Protein AF-A0A2W6DBP8-F1 (afdb_monomer_lite)

Secondary structure (DSSP, 8-state):
---PPPP-----SS-----SSSHHHHHHHHHHHHHHHHH-SEEEEEEETTEEEEEEEEEEE-TTS-EEEEEEE-HHHHTT-HHHHHHHHHHHGGGT-SEEEEEEETTPPPSSTT-EEE-SS--HHHHHHHHHHHHHHHHGGGS-HHHHHHHHHHHHT--S---GGG---HHHHHHHHHHHTT----

Foldseek 3Di:
DDDDDDDDDDDDDDDPPDPDPPLVLVLLVLLQVLLCQQFNQKDAQDAQPVHRVDTQGMWHQHPVRAIETEEEAACVVCPVVLVVVVVNQVSVVVVVHPYYEYAAEPPDDDPDPRYWYFYHPDHSLLSNLLNLLSCCVPPVVVHDPSSNVSSLVSLLPDQDDDPLVRTPDPNSSVSSVCSNVVHDDD

pLDDT: mean 81.53, std 19.95, range [30.09, 98.44]

Sequence (186 aa):
MLRRGRYVASCSEGFCRGQNAHGTSGLERGIFDILNFVLGGGAHDVPLPRDRRMRADMLFELRNGFMLAVEYDGAFWHRGQLRRDLRKSYLLRDLRVHEVVRIRETPLEPTSALDVAVPRNPTAVLCARVTLAHVLHMLSPCFGNQTIQRIEHSLLASSDDLDRDAVACTECRKLLKVVTAGRVPR

Structure (mmCIF, N/CA/C/O backbone):
data_AF-A0A2W6DBP8-F1
#
_entry.id   AF-A0A2W6DBP8-F1
#
loop_
_atom_site.group_PDB
_atom_site.id
_atom_site.type_symbol
_atom_site.label_atom_id
_atom_site.label_alt_id
_atom_site.label_comp_id
_atom_site.label_asym_id
_atom_site.label_entity_id
_atom_site.label_seq_id
_atom_site.pdbx_PDB_ins_code
_atom_site.Cartn_x
_atom_site.Cartn_y
_atom_site.Cartn_z
_atom_site.occupancy
_atom_site.B_iso_or_equiv
_atom_site.auth_seq_id
_atom_site.auth_comp_id
_atom_site.auth_asym_id
_atom_site.auth_atom_id
_atom_site.pdbx_PDB_model_num
ATOM 1 N N . MET A 1 1 ? 13.415 31.600 -14.397 1.00 36.84 1 MET A N 1
ATOM 2 C CA . MET A 1 1 ? 14.710 30.997 -14.792 1.00 36.84 1 MET A CA 1
ATOM 3 C C . MET A 1 1 ? 14.848 29.657 -14.074 1.00 36.84 1 MET A C 1
ATOM 5 O O . MET A 1 1 ? 14.987 29.630 -12.860 1.00 36.84 1 MET A O 1
ATOM 9 N N . LEU A 1 2 ? 14.672 28.558 -14.810 1.00 33.84 2 LEU A N 1
ATOM 10 C CA . LEU A 1 2 ? 14.618 27.181 -14.304 1.00 33.84 2 LEU A CA 1
ATOM 11 C C . LEU A 1 2 ? 16.004 26.700 -13.844 1.00 33.84 2 LEU A C 1
ATOM 13 O O . LEU A 1 2 ? 16.942 26.669 -14.640 1.00 33.84 2 LEU A O 1
ATOM 17 N N . ARG A 1 3 ? 16.127 26.273 -12.581 1.00 30.92 3 ARG A N 1
ATOM 18 C CA . ARG A 1 3 ? 17.285 25.503 -12.105 1.00 30.92 3 ARG A CA 1
ATOM 19 C C . ARG A 1 3 ? 17.109 24.045 -12.532 1.00 30.92 3 ARG A C 1
ATOM 21 O O . ARG A 1 3 ? 16.344 23.303 -11.930 1.00 30.92 3 ARG A O 1
ATOM 28 N N . ARG A 1 4 ? 17.812 23.655 -13.597 1.00 35.91 4 ARG A N 1
ATOM 29 C CA . ARG A 1 4 ? 17.939 22.264 -14.052 1.00 35.91 4 ARG A CA 1
ATOM 30 C C . ARG A 1 4 ? 18.756 21.468 -13.025 1.00 35.91 4 ARG A C 1
ATOM 32 O O . ARG A 1 4 ? 19.920 21.790 -12.783 1.00 35.91 4 ARG A O 1
ATOM 39 N N . GLY A 1 5 ? 18.142 20.455 -12.413 1.00 32.47 5 GLY A N 1
ATOM 40 C CA . GLY A 1 5 ? 18.831 19.448 -11.604 1.00 32.47 5 GLY A CA 1
ATOM 41 C C . GLY A 1 5 ? 19.750 18.605 -12.488 1.00 32.47 5 GLY A C 1
ATOM 42 O O . GLY A 1 5 ? 19.354 18.169 -13.566 1.00 32.47 5 GLY A O 1
ATOM 43 N N . ARG A 1 6 ? 21.006 18.460 -12.062 1.00 33.53 6 ARG A N 1
ATOM 44 C CA . ARG A 1 6 ? 22.098 17.846 -12.823 1.00 33.53 6 ARG A CA 1
ATOM 45 C C . ARG A 1 6 ? 21.938 16.328 -12.872 1.00 33.53 6 ARG A C 1
ATOM 47 O O . ARG A 1 6 ? 22.020 15.670 -11.842 1.00 33.53 6 ARG A O 1
ATOM 54 N N . TYR A 1 7 ? 21.816 15.791 -14.082 1.00 34.59 7 TYR A N 1
ATOM 55 C CA . TYR A 1 7 ? 22.342 14.468 -14.404 1.00 34.59 7 TYR A CA 1
ATOM 56 C C . TYR A 1 7 ? 23.867 14.529 -14.242 1.00 34.59 7 TYR A C 1
ATOM 58 O O . TYR A 1 7 ? 24.516 15.336 -14.907 1.00 34.59 7 TYR A O 1
ATOM 66 N N . VAL A 1 8 ? 24.439 13.709 -13.361 1.00 34.47 8 VAL A N 1
ATOM 67 C CA . VAL A 1 8 ? 25.883 13.448 -13.353 1.00 34.47 8 VAL A CA 1
ATOM 68 C C . VAL A 1 8 ? 26.089 12.108 -14.042 1.00 34.47 8 VAL A C 1
ATOM 70 O O . VAL A 1 8 ? 25.876 11.054 -13.452 1.00 34.47 8 VAL A O 1
ATOM 73 N N . ALA A 1 9 ? 26.465 12.170 -15.316 1.00 33.69 9 ALA A N 1
ATOM 74 C CA . ALA A 1 9 ? 27.070 11.059 -16.027 1.00 33.69 9 ALA A CA 1
ATOM 75 C C . ALA A 1 9 ? 28.585 11.281 -16.019 1.00 33.69 9 ALA A C 1
ATOM 77 O O . ALA A 1 9 ? 29.072 12.184 -16.692 1.00 33.69 9 ALA A O 1
ATOM 78 N N . SER A 1 10 ? 29.317 10.470 -15.258 1.00 33.66 10 SER A N 1
ATOM 79 C CA . SER A 1 10 ? 30.733 10.193 -15.518 1.00 33.66 10 SER A CA 1
ATOM 80 C C . SER A 1 10 ? 31.181 8.974 -14.709 1.00 33.66 10 SER A C 1
ATOM 82 O O . SER A 1 10 ? 31.456 9.065 -13.515 1.00 33.66 10 SER A O 1
ATOM 84 N N . CYS A 1 11 ? 31.268 7.829 -15.376 1.00 30.09 11 CYS A N 1
ATOM 85 C CA . CYS A 1 11 ? 32.235 6.787 -15.041 1.00 30.09 11 CYS A CA 1
ATOM 86 C C . CYS A 1 11 ? 32.956 6.442 -16.341 1.00 30.09 11 CYS A C 1
ATOM 88 O O . CYS A 1 11 ? 32.594 5.518 -17.063 1.00 30.09 11 CYS A O 1
ATOM 90 N N . SER A 1 12 ? 33.920 7.291 -16.682 1.00 40.16 12 SER A N 1
ATOM 91 C CA . SER A 1 12 ? 35.028 6.944 -17.560 1.00 40.16 12 SER A CA 1
ATOM 92 C C . SER A 1 12 ? 36.063 6.210 -16.711 1.00 40.16 12 SER A C 1
ATOM 94 O O . SER A 1 12 ? 36.374 6.677 -15.621 1.00 40.16 12 SER A O 1
ATOM 96 N N . GLU A 1 13 ? 36.583 5.108 -17.248 1.00 37.88 13 GLU A N 1
ATOM 97 C CA . GLU A 1 13 ? 37.557 4.177 -16.654 1.00 37.88 13 GLU A CA 1
ATOM 98 C C . GLU A 1 13 ? 36.917 3.025 -15.866 1.00 37.88 13 GLU A C 1
ATOM 100 O O . GLU A 1 13 ? 36.451 3.134 -14.733 1.00 37.88 13 GLU A O 1
ATOM 105 N N . GLY A 1 14 ? 36.830 1.887 -16.559 1.00 41.66 14 GLY A N 1
ATOM 106 C CA . GLY A 1 14 ? 36.155 0.689 -16.101 1.00 41.66 14 GLY A CA 1
ATOM 107 C C . GLY A 1 14 ? 36.793 0.095 -14.855 1.00 41.66 14 GLY A C 1
ATOM 108 O O . GLY A 1 14 ? 37.935 -0.332 -14.898 1.00 41.66 14 GLY A O 1
ATOM 109 N N . PHE A 1 15 ? 36.010 0.019 -13.780 1.00 38.09 15 PHE A N 1
ATOM 110 C CA . PHE A 1 15 ? 35.825 -1.154 -12.917 1.00 38.09 15 PHE A CA 1
ATOM 111 C C . PHE A 1 15 ? 34.800 -0.801 -11.821 1.00 38.09 15 PHE A C 1
ATOM 113 O O . PHE A 1 15 ? 35.119 -0.707 -10.640 1.00 38.09 15 PHE A O 1
ATOM 120 N N . CYS A 1 16 ? 33.523 -0.622 -12.175 1.00 38.72 16 CYS A N 1
ATOM 121 C CA . CYS A 1 16 ? 32.456 -0.575 -11.167 1.00 38.72 16 CYS A CA 1
ATOM 122 C C . CYS A 1 16 ? 32.001 -2.002 -10.830 1.00 38.72 16 CYS A C 1
ATOM 124 O O . CYS A 1 16 ? 30.936 -2.458 -11.244 1.00 38.72 16 CYS A O 1
ATOM 126 N N . ARG A 1 17 ? 32.818 -2.732 -10.060 1.00 36.62 17 ARG A N 1
ATOM 127 C CA . ARG A 1 17 ? 32.322 -3.869 -9.273 1.00 36.62 17 ARG A CA 1
ATOM 128 C C . ARG A 1 17 ? 31.465 -3.303 -8.138 1.00 36.62 17 ARG A C 1
ATOM 130 O O . ARG A 1 17 ? 32.015 -2.774 -7.181 1.00 36.62 17 ARG A O 1
ATOM 137 N N . GLY A 1 18 ? 30.140 -3.422 -8.240 1.00 34.66 18 GLY A N 1
ATOM 138 C CA . GLY A 1 18 ? 29.245 -3.214 -7.092 1.00 34.66 18 GLY A CA 1
ATOM 139 C C . GLY A 1 18 ? 28.001 -2.361 -7.333 1.00 34.66 18 GLY A C 1
ATOM 140 O O . GLY A 1 18 ? 27.716 -1.482 -6.531 1.00 34.66 18 GLY A O 1
ATOM 141 N N . GLN A 1 19 ? 27.229 -2.604 -8.393 1.00 39.03 19 GLN A N 1
ATOM 142 C CA . GLN A 1 19 ? 25.878 -2.041 -8.514 1.00 39.03 19 GLN A CA 1
ATOM 143 C C . GLN A 1 19 ? 24.940 -3.088 -9.105 1.00 39.03 19 GLN A C 1
ATOM 145 O O . GLN A 1 19 ? 24.847 -3.188 -10.316 1.00 39.03 19 GLN A O 1
ATOM 150 N N . ASN A 1 20 ? 24.299 -3.902 -8.259 1.00 33.88 20 ASN A N 1
ATOM 151 C CA . ASN A 1 20 ? 23.187 -4.780 -8.664 1.00 33.88 20 ASN A CA 1
ATOM 152 C C . ASN A 1 20 ? 22.252 -5.166 -7.488 1.00 33.88 20 ASN A C 1
ATOM 154 O O . ASN A 1 20 ? 21.659 -6.239 -7.507 1.00 33.88 20 ASN A O 1
ATOM 158 N N . ALA A 1 21 ? 22.101 -4.323 -6.449 1.00 35.00 21 ALA A N 1
ATOM 159 C CA . ALA A 1 21 ? 21.211 -4.651 -5.314 1.00 35.00 21 ALA A CA 1
ATOM 160 C C . ALA A 1 21 ? 20.545 -3.474 -4.557 1.00 35.00 21 ALA A C 1
ATOM 162 O O . ALA A 1 21 ? 19.773 -3.728 -3.641 1.00 35.00 21 ALA A O 1
ATOM 163 N N . HIS A 1 22 ? 20.795 -2.200 -4.894 1.00 37.72 22 HIS A N 1
ATOM 164 C CA . HIS A 1 22 ? 20.425 -1.069 -4.010 1.00 37.72 22 HIS A CA 1
ATOM 165 C C . HIS A 1 22 ? 19.200 -0.231 -4.434 1.00 37.72 22 HIS A C 1
ATOM 167 O O . HIS A 1 22 ? 18.842 0.713 -3.735 1.00 37.72 22 HIS A O 1
ATOM 173 N N . GLY A 1 23 ? 18.539 -0.551 -5.553 1.00 49.91 23 GLY A N 1
ATOM 174 C CA . GLY A 1 23 ? 17.398 0.236 -6.052 1.00 49.91 23 GLY A CA 1
ATOM 175 C C . GLY A 1 23 ? 16.075 -0.028 -5.322 1.00 49.91 23 GLY A C 1
ATOM 176 O O . GLY A 1 23 ? 15.329 0.906 -5.036 1.00 49.91 23 GLY A O 1
ATOM 177 N N . THR A 1 24 ? 15.796 -1.287 -4.976 1.00 58.84 24 THR A N 1
ATOM 178 C CA . THR A 1 24 ? 14.534 -1.697 -4.334 1.00 58.84 24 THR A CA 1
ATOM 179 C C . THR A 1 24 ? 14.442 -1.247 -2.883 1.00 58.84 24 THR A C 1
ATOM 181 O O . THR A 1 24 ? 13.423 -0.690 -2.493 1.00 58.84 24 THR A O 1
ATOM 184 N N . SER A 1 25 ? 15.539 -1.333 -2.124 1.00 69.69 25 SER A N 1
ATOM 185 C CA . SER A 1 25 ? 15.558 -0.932 -0.710 1.00 69.69 25 SER A CA 1
ATOM 186 C C . SER A 1 25 ? 15.279 0.559 -0.487 1.00 69.69 25 SER A C 1
ATOM 188 O O . SER A 1 25 ? 14.777 0.946 0.566 1.00 69.69 25 SER A O 1
ATOM 190 N N . GLY A 1 26 ? 15.638 1.417 -1.451 1.00 87.75 26 GLY A N 1
ATOM 191 C CA . GLY A 1 26 ? 15.348 2.853 -1.384 1.00 87.75 26 GLY A CA 1
ATOM 192 C C . GLY A 1 26 ? 13.886 3.161 -1.699 1.00 87.75 26 GLY A C 1
ATOM 193 O O . GLY A 1 26 ? 13.267 3.983 -1.025 1.00 87.75 26 GLY A O 1
ATOM 194 N N . LEU A 1 27 ? 13.328 2.467 -2.693 1.00 93.12 27 LEU A N 1
ATOM 195 C CA . LEU A 1 27 ? 11.928 2.597 -3.073 1.00 93.12 27 LEU A CA 1
ATOM 196 C C . LEU A 1 27 ? 10.998 2.068 -1.973 1.00 93.12 27 LEU A C 1
ATOM 198 O O . LEU A 1 27 ? 10.121 2.805 -1.537 1.00 93.12 27 LEU A O 1
ATOM 202 N N . GLU A 1 28 ? 11.231 0.850 -1.476 1.00 95.06 28 GLU A N 1
ATOM 203 C CA . GLU A 1 28 ? 10.487 0.237 -0.362 1.00 95.06 28 GLU A CA 1
ATOM 204 C C . GLU A 1 28 ? 10.485 1.133 0.876 1.00 95.06 28 GLU A C 1
ATOM 206 O O . GLU A 1 28 ? 9.424 1.426 1.426 1.00 95.06 28 GLU A O 1
ATOM 211 N N . ARG A 1 29 ? 11.656 1.656 1.263 1.00 96.31 29 ARG A N 1
ATOM 212 C CA . ARG A 1 29 ? 11.768 2.587 2.389 1.00 96.31 29 ARG A CA 1
ATOM 213 C C . ARG A 1 29 ? 10.984 3.874 2.153 1.00 96.31 29 ARG A C 1
ATOM 215 O O . ARG A 1 29 ? 10.275 4.319 3.046 1.00 96.31 29 ARG A O 1
ATOM 222 N N . GLY A 1 30 ? 11.066 4.453 0.957 1.00 97.50 30 GLY A N 1
ATOM 223 C CA . GLY A 1 30 ? 10.294 5.648 0.625 1.00 97.50 30 GLY A CA 1
ATOM 224 C C . GLY A 1 30 ? 8.783 5.403 0.667 1.00 97.50 30 GLY A C 1
ATOM 225 O O . GLY A 1 30 ? 8.036 6.261 1.132 1.00 97.50 30 GLY A O 1
ATOM 226 N N . ILE A 1 31 ? 8.322 4.235 0.204 1.00 97.75 31 ILE A N 1
ATOM 227 C CA . ILE A 1 31 ? 6.911 3.836 0.306 1.00 97.75 31 ILE A CA 1
ATOM 228 C C . ILE A 1 31 ? 6.526 3.729 1.782 1.00 97.75 31 ILE A C 1
ATOM 230 O O . ILE A 1 31 ? 5.530 4.322 2.196 1.00 97.75 31 ILE A O 1
ATOM 234 N N . PHE A 1 32 ? 7.338 3.028 2.576 1.00 98.44 32 PHE A N 1
ATOM 235 C CA . PHE A 1 32 ? 7.125 2.863 4.008 1.00 98.44 32 PHE A CA 1
ATOM 236 C C . PHE A 1 32 ? 7.029 4.200 4.739 1.00 98.44 32 PHE A C 1
ATOM 238 O O . PHE A 1 32 ? 6.087 4.390 5.501 1.00 98.44 32 PHE A O 1
ATOM 245 N N . ASP A 1 33 ? 7.949 5.133 4.497 1.00 98.00 33 ASP A N 1
ATOM 246 C CA . ASP A 1 33 ? 7.970 6.426 5.185 1.00 98.00 33 ASP A CA 1
ATOM 247 C C . ASP A 1 33 ? 6.666 7.205 4.945 1.00 98.00 33 ASP A C 1
ATOM 249 O O . ASP A 1 33 ? 6.069 7.737 5.884 1.00 98.00 33 ASP A O 1
ATOM 253 N N . ILE A 1 34 ? 6.171 7.210 3.701 1.00 97.56 34 ILE A N 1
ATOM 254 C CA . ILE A 1 34 ? 4.912 7.875 3.341 1.00 97.56 34 ILE A CA 1
ATOM 255 C C . ILE A 1 34 ? 3.719 7.146 3.966 1.00 97.56 34 ILE A C 1
ATOM 257 O O . ILE A 1 34 ? 2.868 7.775 4.596 1.00 97.56 34 ILE A O 1
ATOM 261 N N . LEU A 1 35 ? 3.644 5.822 3.822 1.00 98.12 35 LEU A N 1
ATOM 262 C CA . LEU A 1 35 ? 2.541 5.044 4.384 1.00 98.12 35 LEU A CA 1
ATOM 263 C C . LEU A 1 35 ? 2.509 5.137 5.911 1.00 98.12 35 LEU A C 1
ATOM 265 O O . LEU A 1 35 ? 1.439 5.318 6.482 1.00 98.12 35 LEU A O 1
ATOM 269 N N . ASN A 1 36 ? 3.655 5.095 6.586 1.00 98.25 36 ASN A N 1
ATOM 270 C CA . ASN A 1 36 ? 3.740 5.217 8.038 1.00 98.25 36 ASN A CA 1
ATOM 271 C C . ASN A 1 36 ? 3.373 6.626 8.515 1.00 98.25 36 ASN A C 1
ATOM 273 O O . ASN A 1 36 ? 2.706 6.776 9.538 1.00 98.25 36 ASN A O 1
ATOM 277 N N . PHE A 1 37 ? 3.725 7.666 7.756 1.00 97.31 37 PHE A N 1
ATOM 278 C CA . PHE A 1 37 ? 3.262 9.022 8.046 1.00 97.31 37 PHE A CA 1
ATOM 279 C C . PHE A 1 37 ? 1.725 9.124 8.034 1.00 97.31 37 PHE A C 1
ATOM 281 O O . PHE A 1 37 ? 1.142 9.818 8.872 1.00 97.31 37 PHE A O 1
ATOM 288 N N . VAL A 1 38 ? 1.051 8.399 7.136 1.00 96.81 38 VAL A N 1
ATOM 289 C CA . VAL A 1 38 ? -0.412 8.460 6.956 1.00 96.81 38 VAL A CA 1
ATOM 290 C C . VAL A 1 38 ? -1.170 7.476 7.846 1.00 96.81 38 VAL A C 1
ATOM 292 O O . VAL A 1 38 ? -2.148 7.854 8.486 1.00 96.81 38 VAL A O 1
ATOM 295 N N . LEU A 1 39 ? -0.733 6.223 7.912 1.00 96.69 39 LEU A N 1
ATOM 296 C CA . LEU A 1 39 ? -1.390 5.151 8.661 1.00 96.69 39 LEU A CA 1
ATOM 297 C C . LEU A 1 39 ? -0.929 5.144 10.127 1.00 96.69 39 LEU A C 1
ATOM 299 O O . LEU A 1 39 ? -1.749 5.075 11.043 1.00 96.69 39 LEU A O 1
ATOM 303 N N . GLY A 1 40 ? 0.363 5.373 10.373 1.00 95.94 40 GLY A N 1
ATOM 304 C CA . GLY A 1 40 ? 1.004 5.170 11.676 1.00 95.94 40 GLY A CA 1
ATOM 305 C C . GLY A 1 40 ? 1.168 3.688 12.026 1.00 95.94 40 GLY A C 1
ATOM 306 O O . GLY A 1 40 ? 0.729 2.816 11.279 1.00 95.94 40 GLY A O 1
ATOM 307 N N . GLY A 1 41 ? 1.810 3.407 13.166 1.00 95.25 41 GLY A N 1
ATOM 308 C CA . GLY A 1 41 ? 1.968 2.036 13.678 1.00 95.25 41 GLY A CA 1
ATOM 309 C C . GLY A 1 41 ? 2.778 1.111 12.762 1.00 95.25 41 GLY A C 1
ATOM 310 O O . GLY A 1 41 ? 2.618 -0.105 12.827 1.00 95.25 41 GLY A O 1
ATOM 311 N N . GLY A 1 42 ? 3.594 1.682 11.871 1.00 97.19 42 GLY A N 1
ATOM 312 C CA . GLY A 1 42 ? 4.339 0.950 10.861 1.00 97.19 42 GLY A CA 1
ATOM 313 C C . GLY A 1 42 ? 5.640 0.342 11.381 1.00 97.19 42 GLY A C 1
ATOM 314 O O . GLY A 1 42 ? 6.411 0.999 12.082 1.00 97.19 42 GLY A O 1
ATOM 315 N N . ALA A 1 43 ? 5.932 -0.879 10.946 1.00 97.19 43 ALA A N 1
ATOM 316 C CA . ALA A 1 43 ? 7.233 -1.524 11.024 1.00 97.19 43 ALA A CA 1
ATOM 317 C C . ALA A 1 43 ? 7.684 -1.944 9.617 1.00 97.19 43 ALA A C 1
ATOM 319 O O . ALA A 1 43 ? 6.889 -2.443 8.821 1.00 97.19 43 ALA A O 1
ATOM 320 N N . HIS A 1 44 ? 8.961 -1.734 9.314 1.00 96.19 44 HIS A N 1
ATOM 321 C CA . HIS A 1 44 ? 9.572 -2.080 8.032 1.00 96.19 44 HIS A CA 1
ATOM 322 C C . HIS A 1 44 ? 10.444 -3.327 8.186 1.00 96.19 44 HIS A C 1
ATOM 324 O O . HIS A 1 44 ? 11.132 -3.472 9.199 1.00 96.19 44 HIS A O 1
ATOM 330 N N . ASP A 1 45 ? 10.463 -4.178 7.162 1.00 93.81 45 ASP A N 1
ATOM 331 C CA . ASP A 1 45 ? 11.311 -5.366 7.073 1.00 93.81 45 ASP A CA 1
ATOM 332 C C . ASP A 1 45 ? 11.128 -6.318 8.276 1.00 93.81 45 ASP A C 1
ATOM 334 O O . ASP A 1 45 ? 12.060 -6.611 9.028 1.00 93.81 45 ASP A O 1
ATOM 338 N N . VAL A 1 46 ? 9.896 -6.784 8.500 1.00 93.06 46 VAL A N 1
ATOM 339 C CA . VAL A 1 46 ? 9.493 -7.562 9.686 1.00 93.06 46 VAL A CA 1
ATOM 340 C C . VAL A 1 46 ? 9.704 -9.066 9.460 1.00 93.06 46 VAL A C 1
ATOM 342 O O . VAL A 1 46 ? 9.112 -9.626 8.541 1.00 93.06 46 VAL A O 1
ATOM 345 N N . PRO A 1 47 ? 10.489 -9.780 10.288 1.00 91.31 47 PRO A N 1
ATOM 346 C CA . PRO A 1 47 ? 10.734 -11.210 10.093 1.00 91.31 47 PRO A CA 1
ATOM 347 C C . PRO A 1 47 ? 9.473 -12.059 10.310 1.00 91.31 47 PRO A C 1
ATOM 349 O O . PRO A 1 47 ? 8.724 -11.844 11.264 1.00 91.31 47 PRO A O 1
ATOM 352 N N . LEU A 1 48 ? 9.272 -13.083 9.472 1.00 87.94 48 LEU A N 1
ATOM 353 C CA . LEU A 1 48 ? 8.160 -14.021 9.641 1.00 87.94 48 LEU A CA 1
ATOM 354 C C . LEU A 1 48 ? 8.504 -15.114 10.679 1.00 87.94 48 LEU A C 1
ATOM 356 O O . LEU A 1 48 ? 9.593 -15.694 10.615 1.00 87.94 48 LEU A O 1
ATOM 360 N N . PRO A 1 49 ? 7.594 -15.480 11.610 1.00 81.50 49 PRO A N 1
ATOM 361 C CA . PRO A 1 49 ? 7.920 -16.368 12.734 1.00 81.50 49 PRO A CA 1
ATOM 362 C C . PRO A 1 49 ? 8.353 -17.779 12.317 1.00 81.50 49 PRO A C 1
ATOM 364 O O . PRO A 1 49 ? 9.228 -18.373 12.946 1.00 81.50 49 PRO A O 1
ATOM 367 N N . ARG A 1 50 ? 7.747 -18.317 11.249 1.00 80.56 50 ARG A N 1
ATOM 368 C CA . ARG A 1 50 ? 7.980 -19.687 10.752 1.00 80.56 50 ARG A CA 1
ATOM 369 C C . ARG A 1 50 ? 9.001 -19.784 9.622 1.00 80.56 50 ARG A C 1
ATOM 371 O O . ARG A 1 50 ? 9.357 -20.885 9.215 1.00 80.56 50 ARG A O 1
ATOM 378 N N . ASP A 1 51 ? 9.478 -18.652 9.117 1.00 81.75 51 ASP A N 1
ATOM 379 C CA . ASP A 1 51 ? 10.515 -18.610 8.093 1.00 81.75 51 ASP A CA 1
ATOM 380 C C . ASP A 1 51 ? 11.345 -17.339 8.279 1.00 81.75 51 ASP A C 1
ATOM 382 O O . ASP A 1 51 ? 11.061 -16.298 7.697 1.00 81.75 51 ASP A O 1
ATOM 386 N N . ARG A 1 52 ? 12.394 -17.429 9.107 1.00 78.38 52 ARG A N 1
ATOM 387 C CA . ARG A 1 52 ? 13.268 -16.288 9.439 1.00 78.38 52 ARG A CA 1
ATOM 388 C C . ARG A 1 52 ? 14.038 -15.730 8.237 1.00 78.38 52 ARG A C 1
ATOM 390 O O . ARG A 1 52 ? 14.673 -14.687 8.361 1.00 78.38 52 ARG A O 1
ATOM 397 N N . ARG A 1 53 ? 14.028 -16.432 7.097 1.00 84.81 53 ARG A N 1
ATOM 398 C CA . ARG A 1 53 ? 14.609 -15.948 5.837 1.00 84.81 53 ARG A CA 1
ATOM 399 C C . ARG A 1 53 ? 13.623 -15.081 5.056 1.00 84.81 53 ARG A C 1
ATOM 401 O O . ARG A 1 53 ? 14.040 -14.394 4.130 1.00 84.81 53 ARG A O 1
ATOM 408 N N . MET A 1 54 ? 12.337 -15.129 5.402 1.00 87.19 54 MET A N 1
ATOM 409 C CA . MET A 1 54 ? 11.304 -14.274 4.838 1.00 87.19 54 MET A CA 1
ATOM 410 C C . MET A 1 54 ? 10.978 -13.130 5.786 1.00 87.19 54 MET A C 1
ATOM 412 O O . MET A 1 54 ? 10.930 -13.286 7.008 1.00 87.19 54 MET A O 1
ATOM 416 N N . ARG A 1 55 ? 10.747 -11.969 5.186 1.00 92.19 55 ARG A N 1
ATOM 417 C CA . ARG A 1 55 ? 10.431 -10.732 5.884 1.00 92.19 55 ARG A CA 1
ATOM 418 C C . ARG A 1 55 ? 9.283 -10.059 5.148 1.00 92.19 55 ARG A C 1
ATOM 420 O O . ARG A 1 55 ? 9.253 -10.130 3.921 1.00 92.19 55 ARG A O 1
ATOM 427 N N . ALA A 1 56 ? 8.319 -9.529 5.888 1.00 93.38 56 ALA A N 1
ATOM 428 C CA . ALA A 1 56 ? 7.285 -8.653 5.360 1.00 93.38 56 ALA A CA 1
ATOM 429 C C . ALA A 1 56 ? 7.916 -7.291 5.088 1.00 93.38 56 ALA A C 1
ATOM 431 O O . ALA A 1 56 ? 8.611 -6.779 5.970 1.00 93.38 56 ALA A O 1
ATOM 432 N N . ASP A 1 57 ? 7.686 -6.708 3.916 1.00 95.62 57 ASP A N 1
ATOM 433 C CA . ASP A 1 57 ? 8.341 -5.442 3.584 1.00 95.62 57 ASP A CA 1
ATOM 434 C C . ASP A 1 57 ? 7.838 -4.334 4.520 1.00 95.62 57 ASP A C 1
ATOM 436 O O . ASP A 1 57 ? 8.625 -3.568 5.080 1.00 95.62 57 ASP A O 1
ATOM 440 N N . MET A 1 58 ? 6.521 -4.281 4.749 1.00 97.62 58 MET A N 1
ATOM 441 C CA . MET A 1 58 ? 5.879 -3.288 5.607 1.00 97.62 58 MET A CA 1
ATOM 442 C C . MET A 1 58 ? 4.684 -3.892 6.345 1.00 97.62 58 MET A C 1
ATOM 444 O O . MET A 1 58 ? 3.874 -4.620 5.769 1.00 97.62 58 MET A O 1
ATOM 448 N N . LEU A 1 59 ? 4.542 -3.547 7.620 1.00 97.62 59 LEU A N 1
ATOM 449 C CA . LEU A 1 59 ? 3.442 -3.974 8.477 1.00 97.62 59 LEU A CA 1
ATOM 450 C C . LEU A 1 59 ? 2.896 -2.772 9.240 1.00 97.62 59 LEU A C 1
ATOM 452 O O . LEU A 1 59 ? 3.678 -2.042 9.835 1.00 97.62 59 LEU A O 1
ATOM 456 N N . PHE A 1 60 ? 1.581 -2.576 9.251 1.00 97.56 60 PHE A N 1
ATOM 457 C CA . PHE A 1 60 ? 0.925 -1.455 9.922 1.00 97.56 60 PHE A CA 1
ATOM 458 C C . PHE A 1 60 ? -0.127 -1.969 10.899 1.00 97.56 60 PHE A C 1
ATOM 460 O O . PHE A 1 60 ? -1.098 -2.606 10.487 1.00 97.56 60 PHE A O 1
ATOM 467 N N . GLU A 1 61 ? 0.055 -1.660 12.181 1.00 96.38 61 GLU A N 1
ATOM 468 C CA . GLU A 1 61 ? -0.969 -1.851 13.207 1.00 96.38 61 GLU A CA 1
ATOM 469 C C . GLU A 1 61 ? -1.806 -0.575 13.333 1.00 96.38 61 GLU A C 1
ATOM 471 O O . GLU A 1 61 ? -1.350 0.462 13.823 1.00 96.38 61 GLU A O 1
ATOM 476 N N . LEU A 1 62 ? -3.047 -0.632 12.854 1.00 94.25 62 LEU A N 1
ATOM 477 C CA . LEU A 1 62 ? -3.973 0.489 12.950 1.00 94.25 62 LEU A CA 1
ATOM 478 C C . LEU A 1 62 ? -4.545 0.598 14.368 1.00 94.25 62 LEU A C 1
ATOM 480 O O . LEU A 1 62 ? -4.581 -0.362 15.132 1.00 94.25 62 LEU A O 1
ATOM 484 N N . ARG A 1 63 ? -5.066 1.781 14.721 1.00 88.50 63 ARG A N 1
ATOM 485 C CA . ARG A 1 63 ? -5.562 2.086 16.082 1.00 88.50 63 ARG A CA 1
ATOM 486 C C . ARG A 1 63 ? -6.654 1.142 16.600 1.00 88.50 63 ARG A C 1
ATOM 488 O O . ARG A 1 63 ? -6.849 1.059 17.806 1.00 88.50 63 ARG A O 1
ATOM 495 N N . ASN A 1 64 ? -7.382 0.476 15.710 1.00 89.62 64 ASN A N 1
ATOM 496 C CA . ASN A 1 64 ? -8.416 -0.503 16.048 1.00 89.62 64 ASN A CA 1
ATOM 497 C C . ASN A 1 64 ? -7.889 -1.951 16.121 1.00 89.62 64 ASN A C 1
ATOM 499 O O . ASN A 1 64 ? -8.694 -2.875 16.182 1.00 89.62 64 ASN A O 1
ATOM 503 N N . GLY A 1 65 ? -6.568 -2.158 16.086 1.00 92.31 65 GLY A N 1
ATOM 504 C CA . GLY A 1 65 ? -5.929 -3.478 16.084 1.00 92.31 65 GLY A CA 1
ATOM 505 C C . GLY A 1 65 ? -5.925 -4.174 14.719 1.00 92.31 65 GLY A C 1
ATOM 506 O O . GLY A 1 65 ? -5.469 -5.312 14.614 1.00 92.31 65 GLY A O 1
ATOM 507 N N . PHE A 1 66 ? -6.424 -3.519 13.664 1.00 94.69 66 PHE A N 1
ATOM 508 C CA . PHE A 1 66 ? -6.354 -4.058 12.311 1.00 94.69 66 PHE A CA 1
ATOM 509 C C . PHE A 1 66 ? -4.903 -4.048 11.817 1.00 94.69 66 PHE A C 1
ATOM 511 O O . PHE A 1 66 ? -4.252 -3.004 11.798 1.00 94.69 66 PHE A O 1
ATOM 518 N N . MET A 1 67 ? -4.413 -5.211 11.392 1.00 96.62 67 MET A N 1
ATOM 519 C CA . MET A 1 67 ? -3.045 -5.411 10.907 1.00 96.62 67 MET A CA 1
ATOM 520 C C . MET A 1 67 ? -3.038 -5.504 9.384 1.00 96.62 67 MET A C 1
ATOM 522 O O . MET A 1 67 ? -3.564 -6.468 8.823 1.00 96.62 67 MET A O 1
ATOM 526 N N . LEU A 1 68 ? -2.408 -4.535 8.728 1.00 97.19 68 LEU A N 1
ATOM 527 C CA . LEU A 1 68 ? -2.246 -4.483 7.277 1.00 97.19 68 LEU A CA 1
ATOM 528 C C . LEU A 1 68 ? -0.788 -4.762 6.908 1.00 97.19 68 LEU A C 1
ATOM 530 O O . LEU A 1 68 ? 0.104 -4.053 7.369 1.00 97.19 68 LEU A O 1
ATOM 534 N N . ALA A 1 69 ? -0.540 -5.748 6.049 1.00 97.62 69 ALA A N 1
ATOM 535 C CA . ALA A 1 69 ? 0.764 -5.918 5.416 1.00 97.62 69 ALA A CA 1
ATOM 536 C C . ALA A 1 69 ? 0.765 -5.271 4.028 1.00 97.62 69 ALA A C 1
ATOM 538 O O . ALA A 1 69 ? -0.196 -5.419 3.269 1.00 97.62 69 ALA A O 1
ATOM 539 N N . VAL A 1 70 ? 1.854 -4.585 3.693 1.00 97.75 70 VAL A N 1
ATOM 540 C CA . VAL A 1 70 ? 2.092 -4.039 2.356 1.00 97.75 70 VAL A CA 1
ATOM 541 C C . VAL A 1 70 ? 3.419 -4.576 1.839 1.00 97.75 70 VAL A C 1
ATOM 543 O O . VAL A 1 70 ? 4.432 -4.512 2.530 1.00 97.75 70 VAL A O 1
ATOM 546 N N . GLU A 1 71 ? 3.398 -5.112 0.626 1.00 97.38 71 GLU A N 1
ATOM 547 C CA . GLU A 1 71 ? 4.560 -5.700 -0.045 1.00 97.38 71 GLU A CA 1
ATOM 548 C C . GLU A 1 71 ? 4.825 -4.942 -1.346 1.00 97.38 71 GLU A C 1
ATOM 550 O O . GLU A 1 71 ? 3.876 -4.620 -2.069 1.00 97.38 71 GLU A O 1
ATOM 555 N N . TYR A 1 72 ? 6.089 -4.672 -1.669 1.00 96.56 72 TYR A N 1
ATOM 556 C CA . TYR A 1 72 ? 6.463 -4.122 -2.969 1.00 96.56 72 TYR A CA 1
ATOM 557 C C . TYR A 1 72 ? 7.113 -5.206 -3.826 1.00 96.56 72 TYR A C 1
ATOM 559 O O . TYR A 1 72 ? 8.236 -5.639 -3.590 1.00 96.56 72 TYR A O 1
ATOM 567 N N . ASP A 1 73 ? 6.422 -5.605 -4.889 1.00 95.19 73 ASP A N 1
ATOM 568 C CA . ASP A 1 73 ? 6.901 -6.643 -5.785 1.00 95.19 73 ASP A CA 1
ATOM 569 C C . ASP A 1 73 ? 7.502 -6.013 -7.046 1.00 95.19 73 ASP A C 1
ATOM 571 O O . ASP A 1 73 ? 6.806 -5.712 -8.022 1.00 95.19 73 ASP A O 1
ATOM 575 N N . GLY A 1 74 ? 8.825 -5.849 -7.046 1.00 94.50 74 GLY A N 1
ATOM 576 C CA . GLY A 1 74 ? 9.564 -5.438 -8.239 1.00 94.50 74 GLY A CA 1
ATOM 577 C C . GLY A 1 74 ? 9.524 -6.509 -9.337 1.00 94.50 74 GLY A C 1
ATOM 578 O O . GLY A 1 74 ? 9.799 -7.690 -9.089 1.00 94.50 74 GLY A O 1
ATOM 579 N N . ALA A 1 75 ? 9.255 -6.100 -10.580 1.00 93.00 75 ALA A N 1
ATOM 580 C CA . ALA A 1 75 ? 9.025 -6.998 -11.715 1.00 93.00 75 ALA A CA 1
ATOM 581 C C . ALA A 1 75 ? 10.215 -7.922 -11.998 1.00 93.00 75 ALA A C 1
ATOM 583 O O . ALA A 1 75 ? 10.035 -9.067 -12.414 1.00 93.00 75 ALA A O 1
ATOM 584 N N . PHE A 1 76 ? 11.434 -7.435 -11.760 1.00 90.94 76 PHE A N 1
ATOM 585 C CA . PHE A 1 76 ? 12.660 -8.212 -11.920 1.00 90.94 76 PHE A CA 1
ATOM 586 C C . PHE A 1 76 ? 12.755 -9.363 -10.905 1.00 90.94 76 PHE A C 1
ATOM 588 O O . PHE A 1 76 ? 13.029 -10.499 -11.290 1.00 90.94 76 PHE A O 1
ATOM 595 N N . TRP A 1 77 ? 12.486 -9.088 -9.626 1.00 88.81 77 TRP A N 1
ATOM 596 C CA . TRP A 1 77 ? 12.682 -10.043 -8.531 1.00 88.81 77 TRP A CA 1
ATOM 597 C C . TRP A 1 77 ? 11.557 -11.075 -8.423 1.00 88.81 77 TRP A C 1
ATOM 599 O O . TRP A 1 77 ? 11.808 -12.224 -8.059 1.00 88.81 77 TRP A O 1
ATOM 609 N N . HIS A 1 78 ? 10.330 -10.688 -8.778 1.00 92.00 78 HIS A N 1
ATOM 610 C CA . HIS A 1 78 ? 9.143 -11.537 -8.638 1.00 92.00 78 HIS A CA 1
ATOM 611 C C . HIS A 1 78 ? 8.734 -12.256 -9.929 1.00 92.00 78 HIS A C 1
ATOM 613 O O . HIS A 1 78 ? 7.747 -13.000 -9.955 1.00 92.00 78 HIS A O 1
ATOM 619 N N . ARG A 1 79 ? 9.499 -12.103 -11.018 1.00 91.06 79 ARG A N 1
ATOM 620 C CA . ARG A 1 79 ? 9.208 -12.783 -12.285 1.00 91.06 79 ARG A CA 1
ATOM 621 C C . ARG A 1 79 ? 9.184 -14.303 -12.101 1.00 91.06 79 ARG A C 1
ATOM 623 O O . ARG A 1 79 ? 10.184 -14.913 -11.734 1.00 91.06 79 ARG A O 1
ATOM 630 N N . GLY A 1 80 ? 8.035 -14.920 -12.382 1.00 90.19 80 GLY A N 1
ATOM 631 C CA . GLY A 1 80 ? 7.847 -16.370 -12.246 1.00 90.19 80 GLY A CA 1
ATOM 632 C C . GLY A 1 80 ? 7.778 -16.875 -10.798 1.00 90.19 80 GLY A C 1
ATOM 633 O O . GLY A 1 80 ? 7.790 -18.083 -10.581 1.00 90.19 80 GLY A O 1
ATOM 634 N N . GLN A 1 81 ? 7.679 -15.983 -9.806 1.00 91.75 81 GLN A N 1
ATOM 635 C CA . GLN A 1 81 ? 7.695 -16.330 -8.379 1.00 91.75 81 GLN A CA 1
ATOM 636 C C . GLN A 1 81 ? 6.297 -16.419 -7.746 1.00 91.75 81 GLN A C 1
ATOM 638 O O . GLN A 1 81 ? 6.187 -16.463 -6.525 1.00 91.75 81 GLN A O 1
ATOM 643 N N . LEU A 1 82 ? 5.223 -16.537 -8.539 1.00 89.75 82 LEU A N 1
ATOM 644 C CA . LEU A 1 82 ? 3.835 -16.542 -8.044 1.00 89.75 82 LEU A CA 1
ATOM 645 C C . LEU A 1 82 ? 3.603 -17.513 -6.872 1.00 89.75 82 LEU A C 1
ATOM 647 O O . LEU A 1 82 ? 2.962 -17.167 -5.886 1.00 89.75 82 LEU A O 1
ATOM 651 N N . ARG A 1 83 ? 4.158 -18.731 -6.937 1.00 90.06 83 ARG A N 1
ATOM 652 C CA . ARG A 1 83 ? 4.037 -19.706 -5.837 1.00 90.06 83 ARG A CA 1
ATOM 653 C C . ARG A 1 83 ? 4.696 -19.219 -4.544 1.00 90.06 83 ARG A C 1
ATOM 655 O O . ARG A 1 83 ? 4.169 -19.462 -3.461 1.00 90.06 83 ARG A O 1
ATOM 662 N N . ARG A 1 84 ? 5.847 -18.549 -4.648 1.00 88.56 84 ARG A N 1
ATOM 663 C CA . ARG A 1 84 ? 6.554 -17.958 -3.505 1.00 88.56 84 ARG A CA 1
ATOM 664 C C . ARG A 1 84 ? 5.771 -16.775 -2.941 1.00 88.56 84 ARG A C 1
ATOM 666 O O . ARG A 1 84 ? 5.644 -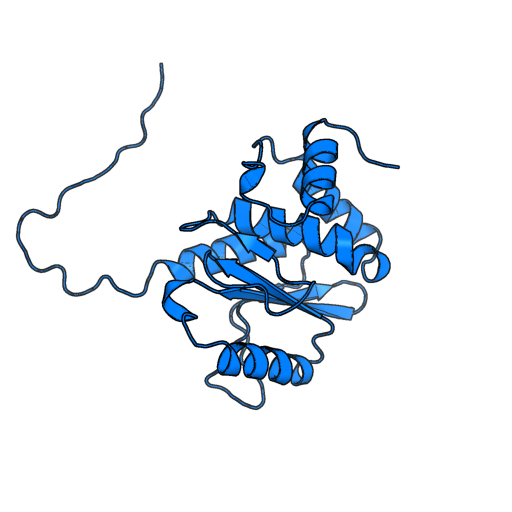16.684 -1.724 1.00 88.56 84 ARG A O 1
ATOM 673 N N . ASP A 1 85 ? 5.203 -15.942 -3.808 1.00 88.69 85 ASP A N 1
ATOM 674 C CA . ASP A 1 85 ? 4.368 -14.800 -3.429 1.00 88.69 85 ASP A CA 1
ATOM 675 C C . ASP A 1 85 ? 3.136 -15.263 -2.635 1.00 88.69 85 ASP A C 1
ATOM 677 O O . ASP A 1 85 ? 2.914 -14.821 -1.506 1.00 88.69 85 ASP A O 1
ATOM 681 N N . LEU A 1 86 ? 2.403 -16.252 -3.156 1.00 88.94 86 LEU A N 1
ATOM 682 C CA . LEU A 1 86 ? 1.243 -16.839 -2.476 1.00 88.94 86 LEU A CA 1
ATOM 683 C C . LEU A 1 86 ? 1.623 -17.498 -1.142 1.00 88.94 86 LEU A C 1
ATOM 685 O O . LEU A 1 86 ? 0.912 -17.342 -0.147 1.00 88.94 86 LEU A O 1
ATOM 689 N N . ARG A 1 87 ? 2.770 -18.193 -1.083 1.00 89.88 87 ARG A N 1
ATOM 690 C CA . ARG A 1 87 ? 3.286 -18.764 0.171 1.00 89.88 87 ARG A CA 1
ATOM 691 C C . ARG A 1 87 ? 3.600 -17.673 1.197 1.00 89.88 87 ARG A C 1
ATOM 693 O O .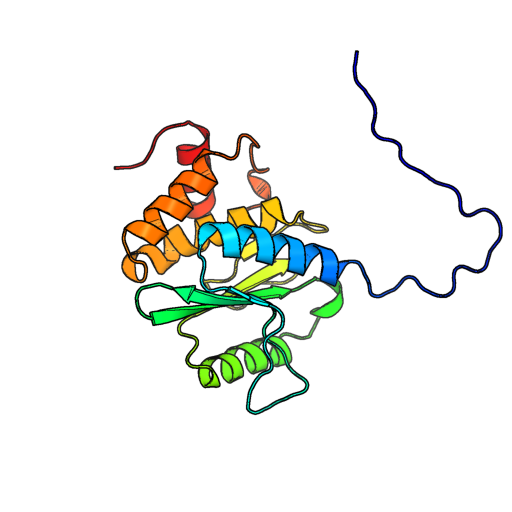 ARG A 1 87 ? 3.262 -17.851 2.364 1.00 89.88 87 ARG A O 1
ATOM 700 N N . LYS A 1 88 ? 4.215 -16.556 0.788 1.00 90.06 88 LYS A N 1
ATOM 701 C CA . LYS A 1 88 ? 4.488 -15.410 1.675 1.00 90.06 88 LYS A CA 1
ATOM 702 C C . LYS A 1 88 ? 3.178 -14.826 2.211 1.00 90.06 88 LYS A C 1
ATOM 704 O O . LYS A 1 88 ? 3.053 -14.674 3.421 1.00 90.06 88 LYS A O 1
ATOM 709 N N . SER A 1 89 ? 2.173 -14.627 1.354 1.00 87.75 89 SER A N 1
ATOM 710 C CA . SER A 1 89 ? 0.845 -14.150 1.775 1.00 87.75 89 SER A CA 1
ATOM 711 C C . SER A 1 89 ? 0.176 -15.079 2.795 1.00 87.75 89 SER A C 1
ATOM 713 O O . SER A 1 89 ? -0.433 -14.609 3.752 1.00 87.75 89 SER A O 1
ATOM 715 N N . TYR A 1 90 ? 0.324 -16.399 2.647 1.00 87.81 90 TYR A N 1
ATOM 716 C CA . TYR A 1 90 ? -0.172 -17.356 3.639 1.00 87.81 90 TYR A CA 1
ATOM 717 C C . TYR A 1 90 ? 0.568 -17.239 4.980 1.00 87.81 90 TYR A C 1
ATOM 719 O O . TYR A 1 90 ? -0.069 -17.204 6.028 1.00 87.81 90 TYR A O 1
ATOM 727 N N . LEU A 1 91 ? 1.900 -17.137 4.958 1.00 88.81 91 LEU A N 1
ATOM 728 C CA . LEU A 1 91 ? 2.710 -17.010 6.174 1.00 88.81 91 LEU A CA 1
ATOM 729 C C . LEU A 1 91 ? 2.472 -15.689 6.918 1.00 88.81 91 LEU A C 1
ATOM 731 O O . LEU A 1 91 ? 2.596 -15.656 8.137 1.00 88.81 91 LEU A O 1
ATOM 735 N N . LEU A 1 92 ? 2.092 -14.614 6.223 1.00 88.31 92 LEU A N 1
ATOM 736 C CA . LEU A 1 92 ? 1.709 -13.351 6.865 1.00 88.31 92 LEU A CA 1
ATOM 737 C C . LEU A 1 92 ? 0.494 -13.511 7.787 1.00 88.31 92 LEU A C 1
ATOM 739 O O . LEU A 1 92 ? 0.415 -12.840 8.814 1.00 88.31 92 LEU A O 1
ATOM 743 N N . ARG A 1 93 ? -0.407 -14.461 7.510 1.00 84.94 93 ARG A N 1
ATOM 744 C CA . ARG A 1 93 ? -1.530 -14.764 8.413 1.00 84.94 93 ARG A CA 1
ATOM 745 C C . ARG A 1 93 ? -1.062 -15.255 9.785 1.00 84.94 93 ARG A C 1
ATOM 747 O O . ARG A 1 93 ? -1.740 -15.006 10.778 1.00 84.94 93 ARG A O 1
ATOM 754 N N . ASP A 1 94 ? 0.121 -15.871 9.876 1.00 83.44 94 ASP A N 1
ATOM 755 C CA . ASP A 1 94 ? 0.701 -16.286 11.161 1.00 83.44 94 ASP A CA 1
ATOM 756 C C . ASP A 1 94 ? 1.115 -15.086 12.037 1.00 83.44 94 ASP A C 1
ATOM 758 O O . ASP A 1 94 ? 1.219 -15.223 13.255 1.00 83.44 94 ASP A O 1
ATOM 762 N N . LEU A 1 95 ? 1.304 -13.901 11.444 1.00 81.44 95 LEU A N 1
ATOM 763 C CA . LEU A 1 95 ? 1.508 -12.634 12.157 1.00 81.44 95 LEU A CA 1
ATOM 764 C C . LEU A 1 95 ? 0.193 -11.957 12.575 1.00 81.44 95 LEU A C 1
ATOM 766 O O . LEU A 1 95 ? 0.215 -10.810 13.014 1.00 81.44 95 LEU A O 1
ATOM 770 N N . ARG A 1 96 ? -0.955 -12.637 12.438 1.00 88.12 96 ARG A N 1
ATOM 771 C CA . ARG A 1 96 ? -2.294 -12.043 12.618 1.00 88.12 96 ARG A CA 1
ATOM 772 C C . ARG A 1 96 ? -2.545 -10.852 11.686 1.00 88.12 96 ARG A C 1
ATOM 774 O O . ARG A 1 96 ? -3.333 -9.962 12.004 1.00 88.12 96 ARG A O 1
ATOM 781 N N . VAL A 1 97 ? -1.881 -10.841 10.529 1.00 93.38 97 VAL A N 1
ATOM 782 C CA . VAL A 1 97 ? -2.201 -9.919 9.437 1.00 93.38 97 VAL A CA 1
ATOM 783 C C . VAL A 1 97 ? -3.622 -10.206 8.979 1.00 93.38 97 VAL A C 1
ATOM 785 O O . VAL A 1 97 ? -3.955 -11.352 8.675 1.00 93.38 97 VAL A O 1
ATOM 788 N N . HIS A 1 98 ? -4.444 -9.162 8.955 1.00 95.19 98 HIS A N 1
ATOM 789 C CA . HIS A 1 98 ? -5.827 -9.245 8.511 1.00 95.19 98 HIS A CA 1
ATOM 790 C C . HIS A 1 98 ? -5.871 -9.218 6.987 1.00 95.19 98 HIS A C 1
ATOM 792 O O . HIS A 1 98 ? -6.488 -10.089 6.385 1.00 95.19 98 HIS A O 1
ATOM 798 N N . GLU A 1 99 ? -5.144 -8.278 6.375 1.00 95.62 99 GLU A N 1
ATOM 799 C CA . GLU A 1 99 ? -5.083 -8.131 4.922 1.00 95.62 99 GLU A CA 1
ATOM 800 C C . GLU A 1 99 ? -3.663 -7.880 4.415 1.00 95.62 99 GLU A C 1
ATOM 802 O O . GLU A 1 99 ? -2.837 -7.261 5.090 1.00 9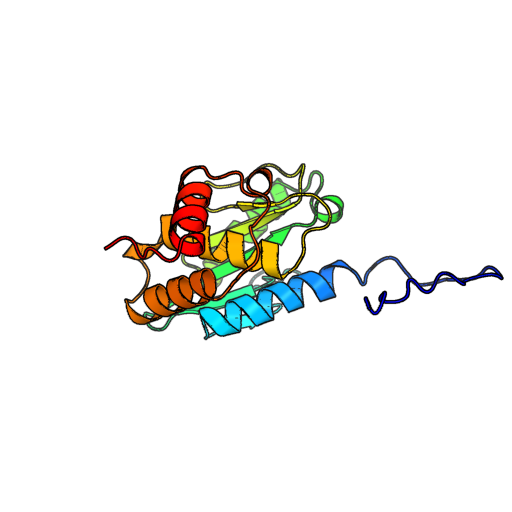5.62 99 GLU A O 1
ATOM 807 N N . VAL A 1 100 ? -3.395 -8.362 3.201 1.00 95.62 100 VAL A N 1
ATOM 808 C CA . VAL A 1 100 ? -2.125 -8.176 2.489 1.00 95.62 100 VAL A CA 1
ATOM 809 C C . VAL A 1 100 ? -2.409 -7.432 1.193 1.00 95.62 100 VAL A C 1
ATOM 811 O O . VAL A 1 100 ? -3.192 -7.902 0.372 1.00 95.62 100 VAL A O 1
ATOM 814 N N . VAL A 1 101 ? -1.740 -6.301 0.995 1.00 96.12 101 VAL A N 1
ATOM 815 C CA . VAL A 1 101 ? -1.785 -5.524 -0.246 1.00 96.12 101 VAL A CA 1
ATOM 816 C C . VAL A 1 101 ? -0.427 -5.612 -0.921 1.00 96.12 101 VAL A C 1
ATOM 818 O O . VAL A 1 101 ? 0.584 -5.214 -0.344 1.00 96.12 101 VAL A O 1
ATOM 821 N N . ARG A 1 102 ? -0.386 -6.117 -2.155 1.00 96.44 102 ARG A N 1
ATOM 822 C CA . ARG A 1 102 ? 0.843 -6.121 -2.957 1.00 96.44 102 ARG A CA 1
ATOM 823 C C . ARG A 1 102 ? 0.834 -4.980 -3.962 1.00 96.44 102 ARG A C 1
ATOM 825 O O . ARG A 1 102 ? -0.134 -4.803 -4.697 1.00 96.44 102 ARG A O 1
ATOM 832 N N . ILE A 1 103 ? 1.938 -4.248 -4.031 1.00 96.31 103 ILE A N 1
ATOM 833 C CA . ILE A 1 103 ? 2.222 -3.253 -5.061 1.00 96.31 103 ILE A CA 1
ATOM 834 C C . ILE A 1 103 ? 3.012 -3.962 -6.162 1.00 96.31 103 ILE A C 1
ATOM 836 O O . ILE A 1 103 ? 4.197 -4.242 -6.007 1.00 96.31 103 ILE A O 1
ATOM 840 N N . ARG A 1 104 ? 2.339 -4.302 -7.260 1.00 94.94 104 ARG A N 1
ATOM 841 C CA . ARG A 1 104 ? 2.851 -5.145 -8.346 1.00 94.94 104 ARG A CA 1
ATOM 842 C C . ARG A 1 104 ? 3.381 -4.280 -9.484 1.00 94.94 104 ARG A C 1
ATOM 844 O O . ARG A 1 104 ? 2.612 -3.621 -10.184 1.00 94.94 104 ARG A O 1
ATOM 851 N N . GLU A 1 105 ? 4.694 -4.282 -9.695 1.00 94.25 105 GLU A N 1
ATOM 852 C CA . GLU A 1 105 ? 5.298 -3.583 -10.830 1.00 94.25 105 GLU A CA 1
ATOM 853 C C . GLU A 1 105 ? 5.007 -4.314 -12.153 1.00 94.25 105 GLU A C 1
ATOM 855 O O . GLU A 1 105 ? 5.216 -5.520 -12.288 1.00 94.25 105 GLU A O 1
ATOM 860 N N . THR A 1 106 ? 4.565 -3.580 -13.175 1.00 91.38 106 THR A N 1
ATOM 861 C CA . THR A 1 106 ? 4.275 -4.128 -14.511 1.00 91.38 106 THR A CA 1
ATOM 862 C C . THR A 1 106 ? 5.490 -4.882 -15.093 1.00 91.38 106 THR A C 1
ATOM 864 O O . THR A 1 106 ? 6.589 -4.320 -15.177 1.00 91.38 106 THR A O 1
ATOM 867 N N . PRO A 1 107 ? 5.337 -6.126 -15.596 1.00 92.94 107 PRO A N 1
ATOM 868 C CA . PRO A 1 107 ? 4.094 -6.784 -16.012 1.00 92.94 107 PRO A CA 1
ATOM 869 C C . PRO A 1 107 ? 3.597 -7.845 -15.018 1.00 92.94 107 PRO A C 1
ATOM 871 O O . PRO A 1 107 ? 3.070 -8.876 -15.427 1.00 92.94 107 PRO A O 1
ATOM 874 N N . LEU A 1 108 ? 3.849 -7.671 -13.723 1.00 92.44 108 LEU A N 1
ATOM 875 C CA . LEU A 1 108 ? 3.341 -8.608 -12.734 1.00 92.44 108 LEU A CA 1
ATOM 876 C C . LEU A 1 108 ? 1.822 -8.485 -12.620 1.00 92.44 108 LEU A C 1
ATOM 878 O O . LEU A 1 108 ? 1.301 -7.424 -12.286 1.00 92.44 108 LEU A O 1
ATOM 882 N N . GLU A 1 109 ? 1.127 -9.597 -12.837 1.00 91.00 109 GLU A N 1
ATOM 883 C CA . GLU A 1 109 ? -0.313 -9.660 -12.615 1.00 91.00 109 GLU A CA 1
ATOM 884 C C . GLU A 1 109 ? -0.642 -9.550 -11.113 1.00 91.00 109 GLU A C 1
ATOM 886 O O . GLU A 1 109 ? 0.126 -10.059 -10.272 1.00 91.00 109 GLU A O 1
ATOM 891 N N . PRO A 1 110 ? -1.779 -8.919 -10.766 1.00 91.69 110 PRO A N 1
ATOM 892 C CA . PRO A 1 110 ? -2.375 -9.004 -9.439 1.00 91.69 110 PRO A CA 1
ATOM 893 C C . PRO A 1 110 ? -2.596 -10.460 -9.018 1.00 91.69 110 PRO A C 1
ATOM 895 O O . PRO A 1 110 ? -3.029 -11.301 -9.805 1.00 91.69 110 PRO A O 1
ATOM 898 N N . THR A 1 111 ? -2.319 -10.761 -7.755 1.00 90.94 111 THR A N 1
ATOM 899 C CA . THR A 1 111 ? -2.583 -12.070 -7.137 1.00 90.94 111 THR A CA 1
ATOM 900 C C . THR A 1 111 ? -3.872 -12.076 -6.316 1.00 90.94 111 THR A C 1
ATOM 902 O O . THR A 1 111 ? -4.390 -13.141 -5.981 1.00 90.94 111 THR A O 1
ATOM 905 N N . SER A 1 112 ? -4.402 -10.889 -6.009 1.00 91.19 112 SER A N 1
ATOM 906 C CA . SER A 1 112 ? -5.650 -10.670 -5.284 1.00 91.19 112 SER A CA 1
ATOM 907 C C . SER A 1 112 ? -6.346 -9.386 -5.760 1.00 91.19 112 SER A C 1
ATOM 909 O O . SER A 1 112 ? -5.730 -8.546 -6.413 1.00 91.19 112 SER A O 1
ATOM 911 N N . ALA A 1 113 ? -7.619 -9.200 -5.396 1.00 91.62 113 ALA A N 1
ATOM 912 C CA . ALA A 1 113 ? -8.344 -7.949 -5.654 1.00 91.62 113 ALA A CA 1
ATOM 913 C C . ALA A 1 113 ? -7.830 -6.759 -4.815 1.00 91.62 113 ALA A C 1
ATOM 915 O O . ALA A 1 113 ? -8.117 -5.604 -5.133 1.00 91.62 113 ALA A O 1
ATOM 916 N N . LEU A 1 114 ? -7.080 -7.032 -3.743 1.00 93.31 114 LEU A N 1
ATOM 917 C CA . LEU A 1 114 ? -6.460 -6.014 -2.896 1.00 93.31 114 LEU A CA 1
ATOM 918 C C . LEU A 1 114 ? -5.110 -5.541 -3.437 1.00 93.31 114 LEU A C 1
ATOM 920 O O . LEU A 1 114 ? -4.610 -4.517 -2.984 1.00 93.31 114 LEU A O 1
ATOM 924 N N . ASP A 1 115 ? -4.535 -6.244 -4.409 1.00 94.88 115 ASP A N 1
ATOM 925 C CA . ASP A 1 115 ? -3.275 -5.839 -5.016 1.00 94.88 115 ASP A CA 1
ATOM 926 C C . ASP A 1 115 ? -3.482 -4.620 -5.923 1.00 94.88 115 ASP A C 1
ATOM 928 O O . ASP A 1 115 ? -4.519 -4.453 -6.573 1.00 94.88 115 ASP A O 1
ATOM 932 N N . VAL A 1 116 ? -2.452 -3.785 -6.009 1.00 93.75 116 VAL A N 1
ATOM 933 C CA . VAL A 1 116 ? -2.403 -2.642 -6.918 1.00 93.75 116 VAL A CA 1
ATOM 934 C C . VAL A 1 116 ? -1.309 -2.855 -7.949 1.00 93.75 116 VAL A C 1
ATOM 936 O O . VAL A 1 116 ? -0.196 -3.242 -7.610 1.00 93.75 116 VAL A O 1
ATOM 939 N N . ALA A 1 117 ? -1.610 -2.586 -9.216 1.00 92.81 117 ALA A N 1
ATOM 940 C CA . ALA A 1 117 ? -0.610 -2.577 -10.276 1.00 92.81 117 ALA A CA 1
ATOM 941 C C . ALA A 1 117 ? -0.041 -1.165 -10.454 1.00 92.81 117 ALA A C 1
ATOM 943 O O . ALA A 1 117 ? -0.792 -0.187 -10.424 1.00 92.81 117 ALA A O 1
ATOM 944 N N . VAL A 1 118 ? 1.272 -1.074 -10.663 1.00 91.62 118 VAL A N 1
ATOM 945 C CA . VAL A 1 118 ? 1.997 0.175 -10.936 1.00 91.62 118 VAL A CA 1
ATOM 946 C C . VAL A 1 118 ? 2.863 0.032 -12.196 1.00 91.62 118 VAL A C 1
ATOM 948 O O . VAL A 1 118 ? 3.260 -1.087 -12.555 1.00 91.62 118 VAL A O 1
ATOM 951 N N . PRO A 1 119 ? 3.159 1.132 -12.914 1.00 91.12 119 PRO A N 1
ATOM 952 C CA . PRO A 1 119 ? 4.048 1.094 -14.071 1.00 91.12 119 PRO A CA 1
ATOM 953 C C . PRO A 1 119 ? 5.475 0.709 -13.665 1.00 91.12 119 PRO A C 1
ATOM 955 O O . PRO A 1 119 ? 5.823 0.693 -12.486 1.00 91.12 119 PRO A O 1
ATOM 958 N N . ARG A 1 120 ? 6.317 0.418 -14.662 1.00 90.38 120 ARG A N 1
ATOM 959 C CA . ARG A 1 120 ? 7.747 0.170 -14.438 1.00 90.38 120 ARG A CA 1
ATOM 960 C C . ARG A 1 120 ? 8.447 1.394 -13.858 1.00 90.38 120 ARG A C 1
ATOM 962 O O . ARG A 1 120 ? 8.163 2.513 -14.278 1.00 90.38 120 ARG A O 1
ATOM 969 N N . ASN A 1 121 ? 9.427 1.155 -12.988 1.00 88.62 121 ASN A N 1
ATOM 970 C CA . ASN A 1 121 ? 10.202 2.184 -12.288 1.00 88.62 121 ASN A CA 1
ATOM 971 C C . ASN A 1 121 ? 9.317 3.224 -11.567 1.00 88.62 121 ASN A C 1
ATOM 973 O O . ASN A 1 121 ? 9.479 4.429 -11.793 1.00 88.62 121 ASN A O 1
ATOM 977 N N . PRO A 1 122 ? 8.358 2.794 -10.728 1.00 91.12 122 PRO A N 1
ATOM 978 C CA . PRO A 1 122 ? 7.460 3.722 -10.062 1.00 91.12 122 PRO A CA 1
ATOM 979 C C . PRO A 1 122 ? 8.210 4.542 -9.002 1.00 91.12 122 PRO A C 1
ATOM 981 O O . PRO A 1 122 ? 9.233 4.124 -8.457 1.00 91.12 122 PRO A O 1
ATOM 984 N N . THR A 1 123 ? 7.679 5.720 -8.670 1.00 91.75 123 THR A N 1
ATOM 985 C CA . THR A 1 123 ? 8.167 6.496 -7.524 1.00 91.75 123 THR A CA 1
ATOM 986 C C . THR A 1 123 ? 7.510 6.011 -6.232 1.00 91.75 123 THR A C 1
ATOM 988 O O . THR A 1 123 ? 6.383 5.511 -6.244 1.00 91.75 123 THR A O 1
ATOM 991 N N . ALA A 1 124 ? 8.171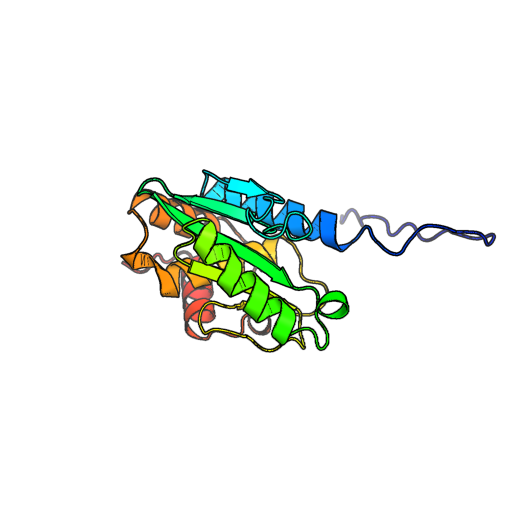 6.227 -5.092 1.00 94.19 124 ALA A N 1
ATOM 992 C CA . ALA A 1 124 ? 7.596 5.917 -3.782 1.00 94.19 124 ALA A CA 1
ATOM 993 C C . ALA A 1 124 ? 6.255 6.633 -3.550 1.00 94.19 124 ALA A C 1
ATOM 995 O O . ALA A 1 124 ? 5.311 6.039 -3.033 1.00 94.19 124 ALA A O 1
ATOM 996 N N . VAL A 1 125 ? 6.155 7.892 -3.994 1.00 91.88 125 VAL A N 1
ATOM 997 C CA . VAL A 1 125 ? 4.935 8.705 -3.902 1.00 91.88 125 VAL A CA 1
ATOM 998 C C . VAL A 1 125 ? 3.793 8.083 -4.701 1.00 91.88 125 VAL A C 1
ATOM 1000 O O . VAL A 1 125 ? 2.687 7.971 -4.177 1.00 91.88 125 VAL A O 1
ATOM 1003 N N . LEU A 1 126 ? 4.050 7.645 -5.939 1.00 90.31 126 LEU A N 1
ATOM 1004 C CA . LEU A 1 126 ? 3.051 6.959 -6.761 1.00 90.31 126 LEU A CA 1
ATOM 1005 C C . LEU A 1 126 ? 2.566 5.683 -6.065 1.00 90.31 126 LEU A C 1
ATOM 1007 O O . LEU A 1 126 ? 1.368 5.531 -5.834 1.00 90.31 126 LEU A O 1
ATOM 1011 N N . CYS A 1 127 ? 3.492 4.808 -5.671 1.00 94.19 127 CYS A N 1
ATOM 1012 C CA . CYS A 1 127 ? 3.184 3.557 -4.980 1.00 94.19 127 CYS A CA 1
ATOM 1013 C C . CYS A 1 127 ? 2.344 3.787 -3.715 1.00 94.19 127 CYS A C 1
ATOM 1015 O O . CYS A 1 127 ? 1.302 3.153 -3.539 1.00 94.19 127 CYS A O 1
ATOM 1017 N N . ALA A 1 128 ? 2.749 4.730 -2.862 1.00 95.56 128 ALA A N 1
ATOM 1018 C CA . ALA A 1 128 ? 2.031 5.041 -1.635 1.00 95.56 128 ALA A CA 1
ATOM 1019 C C . ALA A 1 128 ? 0.633 5.609 -1.919 1.00 95.56 128 ALA A C 1
ATOM 1021 O O . ALA A 1 128 ? -0.340 5.132 -1.346 1.00 95.56 128 ALA A O 1
ATOM 1022 N N . ARG A 1 129 ? 0.490 6.571 -2.841 1.00 92.19 129 ARG A N 1
ATOM 1023 C CA . ARG A 1 129 ? -0.819 7.170 -3.165 1.00 92.19 129 ARG A CA 1
ATOM 1024 C C . ARG A 1 129 ? -1.796 6.158 -3.752 1.00 92.19 129 ARG A C 1
ATOM 1026 O O . ARG A 1 129 ? -2.959 6.150 -3.358 1.00 92.19 129 ARG A O 1
ATOM 1033 N N . VAL A 1 130 ? -1.334 5.304 -4.664 1.00 92.50 130 VAL A N 1
ATOM 1034 C CA . VAL A 1 130 ? -2.169 4.247 -5.252 1.00 92.50 130 VAL A CA 1
ATOM 1035 C C . VAL A 1 130 ? -2.598 3.248 -4.184 1.00 92.50 130 VAL A C 1
ATOM 1037 O O . VAL A 1 130 ? -3.775 2.905 -4.116 1.00 92.50 130 VAL A O 1
ATOM 1040 N N . THR A 1 131 ? -1.674 2.852 -3.306 1.00 95.75 131 THR A N 1
ATOM 1041 C CA . THR A 1 131 ? -1.973 1.973 -2.169 1.00 95.75 131 THR A CA 1
ATOM 1042 C C . THR A 1 131 ? -3.018 2.603 -1.255 1.00 95.75 131 THR A C 1
ATOM 1044 O O . THR A 1 131 ? -4.038 1.981 -0.994 1.00 95.75 131 THR A O 1
ATOM 1047 N N . LEU A 1 132 ? -2.816 3.855 -0.830 1.00 95.25 132 LEU A N 1
ATOM 1048 C CA . LEU A 1 132 ? -3.728 4.605 0.039 1.00 95.25 132 LEU A CA 1
ATOM 1049 C C . LEU A 1 132 ? -5.131 4.750 -0.564 1.00 95.25 132 LEU A C 1
ATOM 1051 O O . LEU A 1 132 ? -6.122 4.502 0.121 1.00 95.25 132 LEU A O 1
ATOM 1055 N N . ALA A 1 133 ? -5.225 5.103 -1.848 1.00 93.00 133 ALA A N 1
ATOM 1056 C CA . ALA A 1 133 ? -6.504 5.185 -2.548 1.00 93.00 133 ALA A CA 1
ATOM 1057 C C . ALA A 1 133 ? -7.207 3.821 -2.613 1.00 93.00 133 ALA A C 1
ATOM 1059 O O . ALA A 1 133 ? -8.418 3.740 -2.411 1.00 93.00 133 ALA A O 1
ATOM 1060 N N . HIS A 1 134 ? -6.451 2.747 -2.855 1.00 94.69 134 HIS A N 1
ATOM 1061 C CA . HIS A 1 134 ? -7.005 1.400 -2.969 1.00 94.69 134 HIS A CA 1
ATOM 1062 C C . HIS A 1 134 ? -7.441 0.813 -1.632 1.00 94.69 134 HIS A C 1
ATOM 1064 O O . HIS A 1 134 ? -8.517 0.231 -1.556 1.00 94.69 134 HIS A O 1
ATOM 1070 N N . VAL A 1 135 ? -6.682 1.023 -0.556 1.00 95.06 135 VAL A N 1
ATOM 1071 C CA . VAL A 1 135 ? -7.117 0.585 0.778 1.00 95.06 135 VAL A CA 1
ATOM 1072 C C . VAL A 1 135 ? -8.291 1.410 1.290 1.00 95.06 135 VAL A C 1
ATOM 1074 O O . VAL A 1 135 ? -9.158 0.861 1.955 1.00 95.06 135 VAL A O 1
ATOM 1077 N N . LEU A 1 136 ? -8.390 2.696 0.941 1.00 93.75 136 LEU A N 1
ATOM 1078 C CA . LEU A 1 136 ? -9.585 3.484 1.244 1.00 93.75 136 LEU A CA 1
ATOM 1079 C C . LEU A 1 136 ? -10.811 2.927 0.504 1.00 93.75 136 LEU A C 1
ATOM 1081 O O . LEU A 1 136 ? -11.863 2.728 1.108 1.00 93.75 136 LEU A O 1
ATOM 1085 N N . HIS A 1 137 ? -10.663 2.629 -0.787 1.00 92.12 137 HIS A N 1
ATOM 1086 C CA . HIS A 1 137 ? -11.719 2.032 -1.602 1.00 92.12 137 HIS A CA 1
ATOM 1087 C C . HIS A 1 137 ? -12.168 0.663 -1.068 1.00 92.12 137 HIS A C 1
ATOM 1089 O O . HIS A 1 137 ? -13.362 0.439 -0.890 1.00 92.12 137 HIS A O 1
ATOM 1095 N N . MET A 1 138 ? -11.224 -0.240 -0.803 1.00 94.19 138 MET A N 1
ATOM 1096 C CA . MET A 1 138 ? -11.522 -1.646 -0.516 1.00 94.19 138 MET A CA 1
ATOM 1097 C C . MET A 1 138 ? -11.737 -1.939 0.972 1.00 94.19 138 MET A C 1
ATOM 1099 O O . MET A 1 138 ? -12.476 -2.859 1.309 1.00 94.19 138 MET A O 1
ATOM 1103 N N . LEU A 1 139 ? -11.079 -1.188 1.859 1.00 93.00 139 LEU A N 1
ATOM 1104 C CA . LEU A 1 139 ? -10.971 -1.497 3.289 1.00 93.00 139 LEU A CA 1
ATOM 1105 C C . LEU A 1 139 ? -11.474 -0.365 4.196 1.00 93.00 139 LEU A C 1
ATOM 1107 O O . LEU A 1 139 ? -11.283 -0.441 5.409 1.00 93.00 139 LEU A O 1
ATOM 1111 N N . SER A 1 140 ? -12.150 0.663 3.666 1.00 91.06 140 SER A N 1
ATOM 1112 C CA . SER A 1 140 ? -12.732 1.725 4.506 1.00 91.06 140 SER A CA 1
ATOM 1113 C C . SER A 1 140 ? -13.600 1.210 5.664 1.00 91.06 140 SER A C 1
ATOM 1115 O O . SER A 1 140 ? -13.432 1.745 6.760 1.00 91.06 140 SER A O 1
ATOM 1117 N N . PRO A 1 141 ? -14.434 0.151 5.534 1.00 92.12 141 PRO A N 1
ATOM 1118 C CA . PRO A 1 141 ? -15.204 -0.360 6.674 1.00 92.12 141 PRO A CA 1
ATOM 1119 C C . PRO A 1 141 ? -14.332 -0.952 7.790 1.00 92.12 141 PRO A C 1
ATOM 1121 O O . PRO A 1 141 ? -14.773 -1.064 8.932 1.00 92.12 141 PRO A O 1
ATOM 1124 N N . CYS A 1 142 ? -13.097 -1.342 7.472 1.00 90.38 142 CYS A N 1
ATOM 1125 C CA . CYS A 1 142 ? -12.138 -1.901 8.419 1.00 90.38 142 CYS A CA 1
ATOM 1126 C C . CYS A 1 142 ? -11.324 -0.819 9.141 1.00 90.38 142 CYS A C 1
ATOM 1128 O O . CYS A 1 142 ? -10.563 -1.142 10.055 1.00 90.38 142 CYS A O 1
ATOM 1130 N N . PHE A 1 143 ? -11.439 0.451 8.744 1.00 91.75 143 PHE A N 1
ATOM 1131 C CA . PHE A 1 143 ? -10.648 1.553 9.285 1.00 91.75 143 PHE A CA 1
ATOM 1132 C C . PHE A 1 143 ? -11.473 2.427 10.230 1.00 91.75 143 PHE A C 1
ATOM 1134 O O . PHE A 1 143 ? -12.654 2.680 10.023 1.00 91.75 143 PHE A O 1
ATOM 1141 N N . GLY A 1 144 ? -10.828 2.942 11.279 1.00 91.19 144 GLY A N 1
ATOM 1142 C CA . GLY A 1 144 ? -11.430 3.983 12.110 1.00 91.19 144 GLY A CA 1
ATOM 1143 C C . GLY A 1 144 ? -11.481 5.329 11.377 1.00 91.19 144 GLY A C 1
ATOM 1144 O O . GLY A 1 144 ? -10.594 5.635 10.577 1.00 91.19 144 GLY A O 1
ATOM 1145 N N . ASN A 1 145 ? -12.458 6.175 11.720 1.00 91.62 145 ASN A N 1
ATOM 1146 C CA . ASN A 1 145 ? -12.672 7.493 11.096 1.00 91.62 145 ASN A CA 1
ATOM 1147 C C . ASN A 1 145 ? -11.401 8.356 11.027 1.00 91.62 145 ASN A C 1
ATOM 1149 O O . ASN A 1 145 ? -11.158 9.029 10.033 1.00 91.62 145 ASN A O 1
ATOM 1153 N N . GLN A 1 146 ? -10.559 8.315 12.062 1.00 91.94 146 GLN A N 1
ATOM 1154 C CA . GLN A 1 146 ? -9.303 9.072 12.089 1.00 91.94 146 GLN A CA 1
ATOM 1155 C C . GLN A 1 146 ? -8.295 8.587 11.038 1.00 91.94 146 GLN A C 1
ATOM 1157 O O . GLN A 1 146 ? -7.587 9.401 10.452 1.00 91.94 146 GLN A O 1
ATOM 1162 N N . THR A 1 147 ? -8.212 7.276 10.791 1.00 94.25 147 THR A N 1
ATOM 1163 C CA . THR A 1 147 ? -7.353 6.718 9.736 1.00 94.25 147 THR A CA 1
ATOM 1164 C C . THR A 1 147 ? -7.880 7.141 8.371 1.00 94.25 147 THR A C 1
ATOM 1166 O O . THR A 1 147 ? -7.106 7.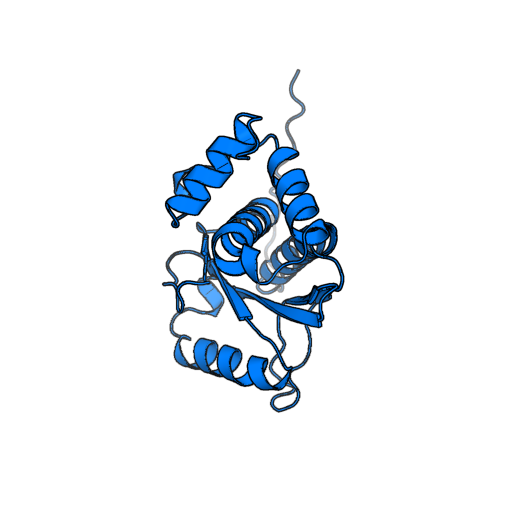640 7.563 1.00 94.25 147 THR A O 1
ATOM 1169 N N . ILE A 1 148 ? -9.193 7.023 8.147 1.00 93.75 148 ILE A N 1
ATOM 1170 C CA . ILE A 1 148 ? -9.850 7.453 6.903 1.00 93.75 148 ILE A CA 1
ATOM 1171 C C . ILE A 1 148 ? -9.530 8.924 6.608 1.00 93.75 148 ILE A C 1
ATOM 1173 O O . ILE A 1 148 ? -8.981 9.228 5.553 1.00 93.75 148 ILE A O 1
ATOM 1177 N N . GLN A 1 149 ? -9.742 9.815 7.580 1.00 92.81 149 GLN A N 1
ATOM 1178 C CA . GLN A 1 149 ? -9.458 11.247 7.435 1.00 92.81 149 GLN A CA 1
ATOM 1179 C C . GLN A 1 149 ? -7.987 11.536 7.113 1.00 92.81 149 GLN A C 1
ATOM 1181 O O . GLN A 1 149 ? -7.690 12.407 6.298 1.00 92.81 149 GLN A O 1
ATOM 1186 N N . ARG A 1 150 ? -7.040 10.811 7.727 1.00 94.75 150 ARG A N 1
ATOM 1187 C CA . ARG A 1 150 ? -5.605 10.965 7.423 1.00 94.75 150 ARG A CA 1
ATOM 1188 C C . ARG A 1 150 ? -5.286 10.543 5.994 1.00 94.75 150 ARG A C 1
ATOM 1190 O O . ARG A 1 150 ? -4.510 11.230 5.330 1.00 94.75 150 ARG A O 1
ATOM 1197 N N . ILE A 1 151 ? -5.889 9.451 5.522 1.00 94.12 151 ILE A N 1
ATOM 1198 C CA . ILE A 1 151 ? -5.740 8.994 4.139 1.00 94.12 151 ILE A CA 1
ATOM 1199 C C . ILE A 1 151 ? -6.289 10.055 3.181 1.00 94.12 151 ILE A C 1
ATOM 1201 O O . ILE A 1 151 ? -5.568 10.498 2.291 1.00 94.12 151 ILE A O 1
ATOM 1205 N N . GLU A 1 152 ? -7.520 10.518 3.396 1.00 91.69 152 GLU A N 1
ATOM 1206 C CA . GLU A 1 152 ? -8.158 11.542 2.564 1.00 91.69 152 GLU A CA 1
ATOM 1207 C C . GLU A 1 152 ? -7.340 12.834 2.520 1.00 91.69 152 GLU A C 1
ATOM 1209 O O . GLU A 1 152 ? -7.006 13.311 1.437 1.00 91.69 152 GLU A O 1
ATOM 1214 N N . HIS A 1 153 ? -6.936 13.367 3.677 1.00 91.56 153 HIS A N 1
ATOM 1215 C CA . HIS A 1 153 ? -6.089 14.559 3.750 1.00 91.56 153 HIS A CA 1
ATOM 1216 C C . HIS A 1 153 ? -4.760 14.373 3.016 1.00 91.56 153 HIS A C 1
ATOM 1218 O O . HIS A 1 153 ? -4.328 15.275 2.299 1.00 91.56 153 HIS A O 1
ATOM 1224 N N . SER A 1 154 ? -4.116 13.211 3.156 1.00 91.69 154 SER A N 1
ATOM 1225 C CA . SER A 1 154 ? -2.865 12.938 2.450 1.00 91.69 154 SER A CA 1
ATOM 1226 C C . SER A 1 154 ? -3.057 12.873 0.937 1.00 91.69 154 SER A C 1
ATOM 1228 O O . SER A 1 154 ? -2.186 13.334 0.200 1.00 91.69 154 SER A O 1
ATOM 1230 N N . LEU A 1 155 ? -4.166 12.298 0.467 1.00 89.12 155 LEU A N 1
ATOM 1231 C CA . LEU A 1 155 ? -4.470 12.231 -0.958 1.00 89.12 155 LEU A CA 1
ATOM 1232 C C . LEU A 1 155 ? -4.819 13.625 -1.515 1.00 89.12 155 LEU A C 1
ATOM 1234 O O . LEU A 1 155 ? -4.387 13.936 -2.624 1.00 89.12 155 LEU A O 1
ATOM 1238 N N . LEU A 1 156 ? -5.531 14.463 -0.744 1.00 85.69 156 LEU A N 1
ATOM 1239 C CA . LEU A 1 156 ? -5.914 15.843 -1.098 1.00 85.69 156 LEU A CA 1
ATOM 1240 C C . LEU A 1 156 ? -4.719 16.796 -1.156 1.00 85.69 156 LEU A C 1
ATOM 1242 O O . LEU A 1 156 ? -4.663 17.666 -2.018 1.00 85.69 156 LEU A O 1
ATOM 1246 N N . ALA A 1 157 ? -3.761 16.643 -0.240 1.00 84.38 157 ALA A N 1
ATOM 1247 C CA . ALA A 1 157 ? -2.590 17.513 -0.161 1.00 84.38 157 ALA A CA 1
ATOM 1248 C C . ALA A 1 157 ? -1.604 17.323 -1.329 1.00 84.38 157 ALA A C 1
ATOM 1250 O O . ALA A 1 157 ? -0.692 18.130 -1.504 1.00 84.38 157 ALA A O 1
ATOM 1251 N N . SER A 1 158 ? -1.750 16.259 -2.121 1.00 74.44 158 SER A N 1
ATOM 1252 C CA . SER A 1 158 ? -0.850 15.976 -3.233 1.00 74.44 158 SER A CA 1
ATOM 1253 C C . SER A 1 158 ? -1.317 16.686 -4.505 1.00 74.44 158 SER A C 1
ATOM 1255 O O . SER A 1 158 ? -2.313 16.302 -5.113 1.00 74.44 158 SER A O 1
ATOM 1257 N N . SER A 1 159 ? -0.567 17.712 -4.916 1.00 63.09 159 SER A N 1
ATOM 1258 C CA . SER A 1 159 ? -0.839 18.534 -6.106 1.00 63.09 159 SER A CA 1
ATOM 1259 C C . SER A 1 159 ? -0.550 17.845 -7.440 1.00 63.09 159 SER A C 1
ATOM 1261 O O . SER A 1 159 ? -0.894 18.385 -8.488 1.00 63.09 159 SER A O 1
ATOM 1263 N N . ASP A 1 160 ? 0.118 16.691 -7.420 1.00 65.75 160 ASP A N 1
ATOM 1264 C CA . ASP A 1 160 ? 0.504 16.000 -8.643 1.00 65.75 160 ASP A CA 1
ATOM 1265 C C . ASP A 1 160 ? -0.699 15.252 -9.221 1.00 65.75 160 ASP A C 1
ATOM 1267 O O . ASP A 1 160 ? -1.269 14.364 -8.568 1.00 65.75 160 ASP A O 1
ATOM 1271 N N . ASP A 1 161 ? -1.053 15.580 -10.464 1.00 64.44 161 ASP A N 1
ATOM 1272 C CA . ASP A 1 161 ? -1.904 14.733 -11.288 1.00 64.44 161 ASP A CA 1
ATOM 1273 C C . ASP A 1 161 ? -1.175 13.401 -11.465 1.00 64.44 161 ASP A C 1
ATOM 1275 O O . ASP A 1 161 ? -0.184 13.296 -12.188 1.00 64.44 161 ASP A O 1
ATOM 1279 N N . LEU A 1 162 ? -1.641 12.372 -10.755 1.00 66.12 162 LEU A N 1
ATOM 1280 C CA . LEU A 1 162 ? -1.201 11.014 -11.035 1.00 66.12 162 LEU A CA 1
ATOM 1281 C C . LEU A 1 162 ? -1.542 10.737 -12.489 1.00 66.12 162 LEU A C 1
ATOM 1283 O O . LEU A 1 162 ? -2.694 10.933 -12.895 1.00 66.12 162 LEU A O 1
ATOM 1287 N N . ASP A 1 163 ? -0.546 10.278 -13.245 1.00 66.94 163 ASP A N 1
ATOM 1288 C CA . ASP A 1 163 ? -0.787 9.752 -14.576 1.00 66.94 163 ASP A CA 1
ATOM 1289 C C . ASP A 1 163 ? -1.911 8.720 -14.457 1.00 66.94 163 ASP A C 1
ATOM 1291 O O . ASP A 1 163 ? -1.810 7.720 -13.740 1.00 66.94 163 ASP A O 1
ATOM 1295 N N . ARG A 1 164 ? -3.048 9.041 -15.072 1.00 60.94 164 ARG A N 1
ATOM 1296 C CA . ARG A 1 164 ? -4.307 8.329 -14.849 1.00 60.94 164 ARG A CA 1
ATOM 1297 C C . ARG A 1 164 ? -4.212 6.895 -15.335 1.00 60.94 164 ARG A C 1
ATOM 1299 O O . ARG A 1 164 ? -4.966 6.059 -14.847 1.00 60.94 164 ARG A O 1
ATOM 1306 N N . ASP A 1 165 ? -3.287 6.619 -16.241 1.00 66.56 165 ASP A N 1
ATOM 1307 C CA . ASP A 1 165 ? -3.057 5.291 -16.788 1.00 66.56 165 ASP A CA 1
ATOM 1308 C C . ASP A 1 165 ? -2.129 4.453 -15.895 1.00 66.56 165 ASP A C 1
ATOM 1310 O O . ASP A 1 165 ? -2.058 3.235 -16.048 1.00 66.56 165 ASP A O 1
ATOM 1314 N N . ALA A 1 166 ? -1.498 5.064 -14.885 1.00 68.12 166 ALA A N 1
ATOM 1315 C CA . ALA A 1 166 ? -0.682 4.364 -13.897 1.00 68.12 166 ALA A CA 1
ATOM 1316 C C . ALA A 1 166 ? -1.509 3.620 -12.831 1.00 68.12 166 ALA A C 1
ATOM 1318 O O . ALA A 1 166 ? -0.945 2.836 -12.070 1.00 68.12 166 ALA A O 1
ATOM 1319 N N . VAL A 1 167 ? -2.828 3.856 -12.752 1.00 76.44 167 VAL A N 1
ATOM 1320 C CA . VAL A 1 167 ? -3.724 3.226 -11.767 1.00 76.44 167 VAL A CA 1
ATOM 1321 C C . VAL A 1 167 ? -4.706 2.294 -12.464 1.00 76.44 167 VAL A C 1
ATOM 1323 O O . VAL A 1 167 ? -5.664 2.737 -13.096 1.00 76.44 167 VAL A O 1
ATOM 1326 N N . ALA A 1 168 ? -4.522 0.985 -12.301 1.00 76.88 168 ALA A N 1
ATOM 1327 C CA . ALA A 1 168 ? -5.381 -0.001 -12.956 1.00 76.88 168 ALA A CA 1
ATOM 1328 C C . ALA A 1 168 ? -6.846 0.041 -12.459 1.00 76.88 168 ALA A C 1
ATOM 1330 O O . ALA A 1 168 ? -7.783 -0.046 -13.258 1.00 76.88 168 ALA A O 1
ATOM 1331 N N . CYS A 1 169 ? -7.070 0.230 -11.152 1.00 83.56 169 CYS A N 1
ATOM 1332 C CA . CYS A 1 169 ? -8.414 0.224 -10.566 1.00 83.56 169 CYS A CA 1
ATOM 1333 C C . CYS A 1 169 ? -9.239 1.454 -10.994 1.00 83.56 169 CYS A C 1
ATOM 1335 O O . CYS A 1 169 ? -8.852 2.603 -10.764 1.00 83.56 169 CYS A O 1
ATOM 1337 N N . THR A 1 170 ? -10.408 1.226 -11.602 1.00 83.31 170 THR A N 1
ATOM 1338 C CA . THR A 1 170 ? -11.313 2.287 -12.083 1.00 83.31 170 THR A CA 1
ATOM 1339 C C . THR A 1 170 ? -11.856 3.160 -10.959 1.00 83.31 170 THR A C 1
ATOM 1341 O O . THR A 1 170 ? -11.911 4.379 -11.118 1.00 83.31 170 THR A O 1
ATOM 1344 N N . GLU A 1 171 ? -12.227 2.572 -9.823 1.00 85.12 171 GLU A N 1
ATOM 1345 C CA . GLU A 1 171 ? -12.770 3.324 -8.688 1.00 85.12 171 GLU A CA 1
ATOM 1346 C C . GLU A 1 171 ? -11.681 4.145 -7.995 1.00 85.12 171 GLU A C 1
ATOM 1348 O O . GLU A 1 171 ? -11.889 5.326 -7.727 1.00 85.12 171 GLU A O 1
ATOM 1353 N N . CYS A 1 172 ? -10.470 3.600 -7.844 1.00 86.44 172 CYS A N 1
ATOM 1354 C CA . CYS A 1 172 ? -9.326 4.365 -7.341 1.00 86.44 172 CYS A CA 1
ATOM 1355 C C . CYS A 1 172 ? -8.992 5.548 -8.255 1.00 86.44 172 CYS A C 1
ATOM 1357 O O . CYS A 1 172 ? -8.732 6.645 -7.766 1.00 86.44 172 CYS A O 1
ATOM 1359 N N . ARG A 1 173 ? -9.084 5.377 -9.584 1.00 83.00 173 ARG A N 1
ATOM 1360 C CA . ARG A 1 173 ? -8.952 6.495 -10.534 1.00 83.00 173 ARG A CA 1
ATOM 1361 C C . ARG A 1 173 ? -10.008 7.574 -10.311 1.00 83.00 173 ARG A C 1
ATOM 1363 O O . ARG A 1 173 ? -9.689 8.754 -10.425 1.00 83.00 173 ARG A O 1
ATOM 1370 N N . LYS A 1 174 ? -11.259 7.207 -10.015 1.00 81.94 174 LYS A N 1
ATOM 1371 C CA . LYS A 1 174 ? -12.322 8.182 -9.714 1.00 81.94 174 LYS A CA 1
ATOM 1372 C C . LYS A 1 174 ? -12.069 8.893 -8.387 1.00 81.94 174 LYS A C 1
ATOM 1374 O O . LYS A 1 174 ? -12.150 10.116 -8.361 1.00 81.94 174 LYS A O 1
ATOM 1379 N N . LEU A 1 175 ? -11.713 8.160 -7.331 1.00 79.75 175 LEU A N 1
ATOM 1380 C CA . LEU A 1 175 ? -11.383 8.736 -6.024 1.00 79.75 175 LEU A CA 1
ATOM 1381 C C . LEU A 1 175 ? -10.244 9.747 -6.149 1.00 79.75 175 LEU A C 1
ATOM 1383 O O . LEU A 1 175 ? -10.391 10.890 -5.731 1.00 79.75 175 LEU A O 1
ATOM 1387 N N . LEU A 1 176 ? -9.157 9.368 -6.824 1.00 77.81 176 LEU A N 1
ATOM 1388 C CA . LEU A 1 176 ? -8.022 10.257 -7.055 1.00 77.81 176 LEU A CA 1
ATOM 1389 C C . LEU A 1 176 ? -8.413 11.505 -7.860 1.00 77.81 176 LEU A C 1
ATOM 1391 O O . LEU A 1 176 ? -7.942 12.583 -7.526 1.00 77.81 176 LEU A O 1
ATOM 1395 N N . LYS A 1 177 ? -9.317 11.401 -8.849 1.00 73.44 177 LYS A N 1
ATOM 1396 C CA . LYS A 1 177 ? -9.847 12.570 -9.586 1.00 73.44 177 LYS A CA 1
ATOM 1397 C C . LYS A 1 177 ? -10.679 13.507 -8.714 1.00 73.44 177 LYS A C 1
ATOM 1399 O O . LYS A 1 177 ? -10.597 14.721 -8.866 1.00 73.44 177 LYS A O 1
ATOM 1404 N N . VAL A 1 178 ? -11.542 12.951 -7.868 1.00 69.12 178 VAL A N 1
ATOM 1405 C CA . VAL A 1 178 ? -12.434 13.731 -6.996 1.00 69.12 178 VAL A CA 1
ATOM 1406 C C . VAL A 1 178 ? -11.603 14.494 -5.962 1.00 69.12 178 VAL A C 1
ATOM 1408 O O . VAL A 1 178 ? -11.772 15.702 -5.793 1.00 69.12 178 VAL A O 1
ATOM 1411 N N . VAL A 1 179 ? -10.622 13.802 -5.387 1.00 65.94 179 VAL A N 1
ATOM 1412 C CA . VAL A 1 179 ? -9.634 14.350 -4.464 1.00 65.94 179 VAL A CA 1
ATOM 1413 C C . VAL A 1 179 ? -8.794 15.454 -5.124 1.00 65.94 179 VAL A C 1
ATOM 1415 O O . VAL A 1 179 ? -8.737 16.559 -4.590 1.00 65.94 179 VAL A O 1
ATOM 1418 N N . THR A 1 180 ? -8.190 15.231 -6.299 1.00 63.28 180 THR A N 1
ATOM 1419 C CA . THR A 1 180 ? -7.367 16.275 -6.950 1.00 63.28 180 THR A CA 1
ATOM 1420 C C . THR A 1 180 ? -8.183 17.482 -7.418 1.00 63.28 180 THR A C 1
ATOM 1422 O O . THR A 1 180 ? -7.657 18.588 -7.489 1.00 63.28 180 THR A O 1
ATOM 1425 N N . ALA A 1 181 ? -9.486 17.317 -7.667 1.00 61.84 181 ALA A N 1
ATOM 1426 C CA . ALA A 1 181 ? -10.401 18.417 -7.975 1.00 61.84 181 ALA A CA 1
ATOM 1427 C C . ALA A 1 181 ? -10.850 19.230 -6.739 1.00 61.84 181 ALA A C 1
ATOM 1429 O O . ALA A 1 181 ? -11.702 20.113 -6.871 1.00 61.84 181 ALA A O 1
ATOM 1430 N N . GLY A 1 182 ? -10.330 18.930 -5.541 1.00 58.25 182 GLY A N 1
ATOM 1431 C CA . GLY A 1 182 ? -10.657 19.640 -4.301 1.00 58.25 182 GLY A CA 1
ATOM 1432 C C . GLY A 1 182 ? -12.085 19.399 -3.800 1.00 58.25 182 GLY A C 1
ATOM 1433 O O . GLY A 1 182 ? -12.616 20.208 -3.040 1.00 58.25 182 GLY A O 1
ATOM 1434 N N . ARG A 1 183 ? -12.737 18.313 -4.231 1.00 54.78 183 ARG A N 1
ATOM 1435 C CA . ARG A 1 183 ? -14.083 17.938 -3.7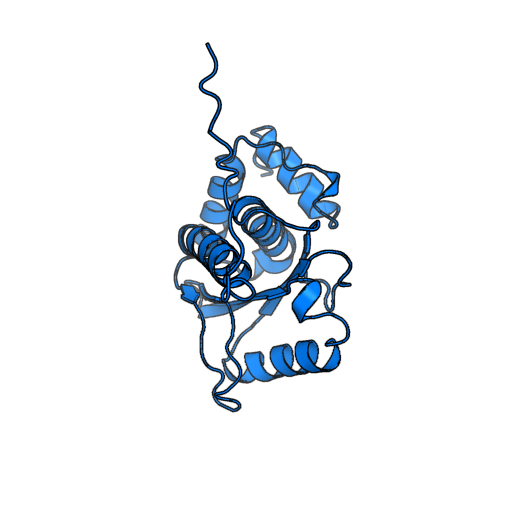78 1.00 54.78 183 ARG A CA 1
ATOM 1436 C C . ARG A 1 183 ? -13.958 16.699 -2.903 1.00 54.78 183 ARG A C 1
ATOM 1438 O O . ARG A 1 183 ? -13.563 15.654 -3.390 1.00 54.78 183 ARG A O 1
ATOM 1445 N N . VAL A 1 184 ? -14.290 16.792 -1.619 1.00 48.94 184 VAL A N 1
ATOM 1446 C CA . VAL A 1 184 ? -14.415 15.594 -0.771 1.00 48.94 184 VAL A CA 1
ATOM 1447 C C . VAL A 1 184 ? -15.785 14.971 -1.060 1.00 48.94 184 VAL A C 1
ATOM 1449 O O . VAL A 1 184 ? -16.782 15.691 -0.940 1.00 48.94 184 VAL A O 1
ATOM 1452 N N . PRO A 1 185 ? -15.878 13.694 -1.476 1.00 47.66 185 PRO A N 1
ATOM 1453 C CA . PRO A 1 185 ? -17.166 13.023 -1.546 1.00 47.66 185 PRO A CA 1
ATOM 1454 C C . PRO A 1 185 ? -17.693 12.880 -0.113 1.00 47.66 185 PRO A C 1
ATOM 1456 O O . PRO A 1 185 ? -17.010 12.321 0.740 1.00 47.66 185 PRO A O 1
ATOM 1459 N N . ARG A 1 186 ? -18.859 13.473 0.154 1.00 49.25 186 ARG A N 1
ATOM 1460 C CA . ARG A 1 186 ? -19.592 13.311 1.416 1.00 49.25 186 ARG A CA 1
ATOM 1461 C C . ARG A 1 186 ? -20.476 12.079 1.363 1.00 49.25 186 ARG A C 1
ATOM 1463 O O . ARG A 1 186 ? -21.011 11.818 0.261 1.00 49.25 186 ARG A O 1
#

Radius of gyration: 17.77 Å; chains: 1; bounding box: 57×51×34 Å